Protein AF-A0A349Y794-F1 (afdb_monomer)

Solvent-accessible surface area (backbone atoms only — not comparable to full-atom values): 9344 Å² total; per-residue (Å²): 138,87,84,81,80,84,83,77,81,84,74,77,53,69,64,60,55,52,51,50,52,51,52,50,52,51,50,53,52,51,51,52,50,51,50,50,48,54,50,51,49,52,56,71,69,47,72,80,52,70,35,55,56,42,28,54,47,36,53,47,41,54,51,39,49,54,48,25,56,49,25,52,51,44,24,47,75,44,33,76,41,66,71,53,21,52,52,25,47,52,48,22,55,52,28,51,54,51,39,53,54,52,37,52,55,42,41,67,44,90,48,64,65,51,18,50,35,24,50,50,32,53,55,44,45,53,55,44,52,53,48,52,52,56,22,50,51,44,13,56,75,61,75,41,35,44,64,62,20,45,70,74,48,70,72,59,59,54,63,40,49,54,42,47,51,53,40,33,51,55,27,45,70,64,51,112

Secondary structure (DSSP, 8-state):
---PPPPPP-PPPHHHHHHHHHHHHHHHHHHHHHHHHHHHHHHHHS---HHHHHHHHHHHHHHHHHHHHHHHHHHHHHTTSHHHHHHHHHHHHHHHHHHHHHHHHHTT-SSHHHHHHHHHHHHHHHHHHHHHHHHHHHHHHTTS-HHHHHTTTTTTHHHHHHHHHHHHHHHHHTT-

Sequence (176 aa):
MTSSAPARPRALSLQFKLLGALSLGLVIIVLAALAGLGSAWRNLSAEVPVEVARKAQAELLQREFRLQVQEWKNVLIRGADDALRERHLAAFDAEGRRIEALAGTLATSRDEQTRTLANRFLAEHRALEARYRGALEAFAASGYDTQAGDALVRGADRAVGATLDALAARASERAE

Radius of gyration: 33.72 Å; Cα contacts (8 Å, |Δi|>4): 136; chains: 1; bounding box: 43×22×128 Å

pLDDT: mean 88.21, std 12.45, range [40.53, 98.25]

Mean predicted aligned error: 11.45 Å

Foldseek 3Di:
DDDDDDDDDDDDPPVVVVVVVVVVVVVVVVVVVVVVVVVVVVVVVPDDPVLNVQLVLLVVLLVLLVLLVVLLLQLLVVVLDPVSNVVSVVSNVVSLVVNLVSLVVQLPDPPPLSVVLSVVLNVLSVVLVVQSVVLVVQCVVVSSNSCSSCVSCPCSCVVSSVSSVVSSVVSVVSND

Structure (mmCIF, N/CA/C/O backbone):
data_AF-A0A349Y794-F1
#
_entry.id   AF-A0A349Y794-F1
#
loop_
_atom_site.group_PDB
_atom_site.id
_atom_site.type_symbol
_atom_site.label_atom_id
_atom_site.label_alt_id
_atom_site.label_comp_id
_atom_site.label_asym_id
_atom_site.label_entity_id
_atom_site.label_seq_id
_atom_site.pdbx_PDB_ins_code
_atom_site.Cartn_x
_atom_site.Cartn_y
_atom_site.Cartn_z
_atom_site.occupancy
_atom_site.B_iso_or_equiv
_atom_site.auth_seq_id
_atom_site.auth_comp_id
_atom_site.auth_asym_id
_atom_site.auth_atom_id
_atom_site.pdbx_PDB_model_num
ATOM 1 N N . MET A 1 1 ? 14.204 -13.407 -107.921 1.00 40.53 1 MET A N 1
ATOM 2 C CA . MET A 1 1 ? 14.913 -13.228 -106.635 1.00 40.53 1 MET A CA 1
ATOM 3 C C . MET A 1 1 ? 14.122 -12.235 -105.796 1.00 40.53 1 MET A C 1
ATOM 5 O O . MET A 1 1 ? 14.145 -11.049 -106.088 1.00 40.53 1 MET A O 1
ATOM 9 N N . THR A 1 2 ? 13.334 -12.714 -104.835 1.00 50.28 2 THR A N 1
ATOM 10 C CA . THR A 1 2 ? 12.533 -11.883 -103.922 1.00 50.28 2 THR A CA 1
ATOM 11 C C . THR A 1 2 ? 13.369 -11.558 -102.686 1.00 50.28 2 THR A C 1
ATOM 13 O O . THR A 1 2 ? 13.660 -12.457 -101.902 1.00 50.28 2 THR A O 1
ATOM 16 N N . SER A 1 3 ? 13.786 -10.301 -102.523 1.00 51.81 3 SER A N 1
ATOM 17 C CA . SER A 1 3 ? 14.506 -9.848 -101.326 1.00 51.81 3 SER A CA 1
ATOM 18 C C . SER A 1 3 ? 13.515 -9.264 -100.319 1.00 51.81 3 SER A C 1
ATOM 20 O O . SER A 1 3 ? 12.893 -8.232 -100.568 1.00 51.81 3 SER A O 1
ATOM 22 N N . SER A 1 4 ? 13.335 -9.962 -99.202 1.00 53.84 4 SER A N 1
ATOM 23 C CA . SER A 1 4 ? 12.560 -9.537 -98.036 1.00 53.84 4 SER A CA 1
ATOM 24 C C . SER A 1 4 ? 13.358 -8.534 -97.196 1.00 53.84 4 SER A C 1
ATOM 26 O O . SER A 1 4 ? 14.452 -8.853 -96.730 1.00 53.84 4 SER A O 1
ATOM 28 N N . ALA A 1 5 ? 12.810 -7.339 -96.966 1.00 61.19 5 ALA A N 1
ATOM 29 C CA . ALA A 1 5 ? 13.401 -6.344 -96.070 1.00 61.19 5 ALA A CA 1
ATOM 30 C C . ALA A 1 5 ? 13.247 -6.756 -94.585 1.00 61.19 5 ALA A C 1
ATOM 32 O O . ALA A 1 5 ? 12.185 -7.259 -94.210 1.00 61.19 5 ALA A O 1
ATOM 33 N N . PRO A 1 6 ? 14.253 -6.530 -93.715 1.00 57.09 6 PRO A N 1
ATOM 34 C CA . PRO A 1 6 ? 14.160 -6.889 -92.302 1.00 57.09 6 PRO A CA 1
ATOM 35 C C . PRO A 1 6 ? 13.299 -5.888 -91.512 1.00 57.09 6 PRO A C 1
ATOM 37 O O . PRO A 1 6 ? 13.388 -4.671 -91.695 1.00 57.09 6 PRO A O 1
ATOM 40 N N . ALA A 1 7 ? 12.477 -6.405 -90.596 1.00 61.62 7 ALA A N 1
ATOM 41 C CA . ALA A 1 7 ? 11.658 -5.606 -89.688 1.00 61.62 7 ALA A CA 1
ATOM 42 C C . ALA A 1 7 ? 12.536 -4.818 -88.695 1.00 61.62 7 ALA A C 1
ATOM 44 O O . ALA A 1 7 ? 13.385 -5.387 -88.009 1.00 61.62 7 ALA A O 1
ATOM 45 N N . ARG A 1 8 ? 12.323 -3.498 -88.600 1.00 59.50 8 ARG A N 1
ATOM 46 C CA . ARG A 1 8 ? 13.016 -2.632 -87.631 1.00 59.50 8 ARG A CA 1
ATOM 47 C C . ARG A 1 8 ? 12.539 -2.934 -86.199 1.00 59.50 8 ARG A C 1
ATOM 49 O O . ARG A 1 8 ? 11.328 -3.041 -85.990 1.00 59.50 8 ARG A O 1
ATOM 56 N N . PRO A 1 9 ? 13.438 -3.012 -85.201 1.00 60.22 9 PRO A N 1
ATOM 57 C CA . PRO A 1 9 ? 13.040 -3.227 -83.815 1.00 60.22 9 PRO A CA 1
ATOM 58 C C . PRO A 1 9 ? 12.238 -2.023 -83.302 1.00 60.22 9 PRO A C 1
ATOM 60 O O . PRO A 1 9 ? 12.658 -0.873 -83.438 1.00 60.22 9 PRO A O 1
ATOM 63 N N . ARG A 1 10 ? 11.066 -2.282 -82.709 1.00 63.09 10 ARG A N 1
ATOM 64 C CA . ARG A 1 10 ? 10.245 -1.251 -82.061 1.00 63.09 10 ARG A CA 1
ATOM 65 C C . ARG A 1 10 ? 10.989 -0.728 -80.832 1.00 63.09 10 ARG A C 1
ATOM 67 O O . ARG A 1 10 ? 11.056 -1.404 -79.810 1.00 63.09 10 ARG A O 1
ATOM 74 N N . ALA A 1 11 ? 11.547 0.476 -80.927 1.00 62.91 11 ALA A N 1
ATOM 75 C CA . ALA A 1 11 ? 12.082 1.175 -79.769 1.00 62.91 11 ALA A CA 1
ATOM 76 C C . ALA A 1 11 ? 10.926 1.506 -78.813 1.00 62.91 11 ALA A C 1
ATOM 78 O O . ALA A 1 11 ? 9.986 2.205 -79.188 1.00 62.91 11 ALA A O 1
ATOM 79 N N . LEU A 1 12 ? 10.984 0.984 -77.585 1.00 61.88 12 LEU A N 1
ATOM 80 C CA . LEU A 1 12 ? 10.056 1.362 -76.519 1.00 61.88 12 LEU A CA 1
ATOM 81 C C . LEU A 1 12 ? 10.073 2.889 -76.359 1.00 61.88 12 LEU A C 1
ATOM 83 O O . LEU A 1 12 ? 11.151 3.480 -76.234 1.00 61.88 12 LEU A O 1
ATOM 87 N N . SER A 1 13 ? 8.885 3.501 -76.384 1.00 74.12 13 SER A N 1
ATOM 88 C CA . SER A 1 13 ? 8.698 4.947 -76.225 1.00 74.12 13 SER A CA 1
ATOM 89 C C . SER A 1 13 ? 9.444 5.444 -74.979 1.00 74.12 13 SER A C 1
ATOM 91 O O . SER A 1 13 ? 9.445 4.784 -73.937 1.00 74.12 13 SER A O 1
ATOM 93 N N . LEU A 1 14 ? 10.092 6.609 -75.084 1.00 71.00 14 LEU A N 1
ATOM 94 C CA . LEU A 1 14 ? 10.851 7.225 -73.988 1.00 71.00 14 LEU A CA 1
ATOM 95 C C . LEU A 1 14 ? 9.986 7.390 -72.725 1.00 71.00 14 LEU A C 1
ATOM 97 O O . LEU A 1 14 ? 10.475 7.234 -71.610 1.00 71.00 14 LEU A O 1
ATOM 101 N N . GLN A 1 15 ? 8.683 7.614 -72.912 1.00 70.38 15 GLN A N 1
ATOM 102 C CA . GLN A 1 15 ? 7.698 7.699 -71.836 1.00 70.38 15 GLN A CA 1
ATOM 103 C C . GLN A 1 15 ? 7.552 6.362 -71.106 1.00 70.38 15 GLN A C 1
ATOM 105 O O . GLN A 1 15 ? 7.522 6.346 -69.885 1.00 70.38 15 GLN A O 1
ATOM 110 N N . PHE A 1 16 ? 7.551 5.232 -71.818 1.00 73.19 16 PHE A N 1
ATOM 111 C CA . PHE A 1 16 ? 7.472 3.901 -71.204 1.00 73.19 16 PHE A CA 1
ATOM 112 C C . PHE A 1 16 ? 8.714 3.575 -70.360 1.00 73.19 16 PHE A C 1
ATOM 114 O O . PHE A 1 16 ? 8.606 2.937 -69.316 1.00 73.19 16 PHE A O 1
ATOM 121 N N . LYS A 1 17 ? 9.894 4.056 -70.777 1.00 74.81 17 LYS A N 1
ATOM 122 C CA . LYS A 1 17 ? 11.146 3.915 -70.013 1.00 74.81 17 LYS A CA 1
ATOM 123 C C . LYS A 1 17 ? 11.150 4.790 -68.758 1.00 74.81 17 LYS A C 1
ATOM 125 O O . LYS A 1 17 ? 11.554 4.323 -67.698 1.00 74.81 17 LYS A O 1
ATOM 130 N N . LEU A 1 18 ? 10.672 6.032 -68.875 1.00 80.25 18 LEU A N 1
ATOM 131 C CA . LEU A 1 18 ? 10.551 6.960 -67.749 1.00 80.25 18 LEU A CA 1
ATOM 132 C C . LEU A 1 18 ? 9.505 6.483 -66.738 1.00 80.25 18 LEU A C 1
ATOM 134 O O . LEU A 1 18 ? 9.817 6.420 -65.553 1.00 80.25 18 LEU A O 1
ATOM 138 N N . LEU A 1 19 ? 8.314 6.075 -67.194 1.00 83.44 19 LEU A N 1
ATOM 139 C CA . LEU A 1 19 ? 7.288 5.487 -66.331 1.00 83.44 19 LEU A CA 1
ATOM 140 C C . LEU A 1 19 ? 7.797 4.211 -65.654 1.00 83.44 19 LEU A C 1
ATOM 142 O O . LEU A 1 19 ? 7.632 4.076 -64.449 1.00 83.44 19 LEU A O 1
ATOM 146 N N . GLY A 1 20 ? 8.475 3.318 -66.384 1.00 82.38 20 GLY A N 1
ATOM 147 C CA . GLY A 1 20 ? 9.048 2.100 -65.805 1.00 82.38 20 GLY A CA 1
ATOM 148 C C . GLY A 1 20 ? 10.082 2.377 -64.707 1.00 82.38 20 GLY A C 1
ATOM 149 O O . GLY A 1 20 ? 10.038 1.746 -63.653 1.00 82.38 20 GLY A O 1
ATOM 150 N N . ALA A 1 21 ? 10.972 3.353 -64.912 1.00 83.31 21 ALA A N 1
ATOM 151 C CA . ALA A 1 21 ? 11.958 3.754 -63.908 1.00 83.31 21 ALA A CA 1
ATOM 152 C C . ALA A 1 21 ? 11.304 4.385 -62.664 1.00 83.31 21 ALA A C 1
ATOM 154 O O . ALA A 1 21 ? 11.698 4.083 -61.538 1.00 83.31 21 ALA A O 1
ATOM 155 N N . LEU A 1 22 ? 10.272 5.211 -62.860 1.00 85.62 22 LEU A N 1
ATOM 156 C CA . LEU A 1 22 ? 9.501 5.829 -61.777 1.00 85.62 22 LEU A CA 1
ATOM 157 C C . LEU A 1 22 ? 8.738 4.784 -60.956 1.00 85.62 22 LEU A C 1
ATOM 159 O O . LEU A 1 22 ? 8.786 4.807 -59.728 1.00 85.62 22 LEU A O 1
ATOM 163 N N . SER A 1 23 ? 8.081 3.835 -61.626 1.00 86.00 23 SER A N 1
ATOM 164 C CA . SER A 1 23 ? 7.383 2.726 -60.973 1.00 86.00 23 SER A CA 1
ATOM 165 C C . SER A 1 23 ? 8.345 1.844 -60.182 1.00 86.00 23 SER A C 1
ATOM 167 O O . SER A 1 23 ? 8.038 1.478 -59.051 1.00 86.00 23 SER A O 1
ATOM 169 N N . LEU A 1 24 ? 9.526 1.544 -60.731 1.00 89.62 24 LEU A N 1
ATOM 170 C CA . LEU A 1 24 ? 10.543 0.762 -60.031 1.00 89.62 24 LEU A CA 1
ATOM 171 C C . LEU A 1 24 ? 11.051 1.485 -58.777 1.00 89.62 24 LEU A C 1
ATOM 173 O O . LEU A 1 24 ? 11.143 0.873 -57.714 1.00 89.62 24 LEU A O 1
ATOM 177 N N . GLY A 1 25 ? 11.319 2.790 -58.877 1.00 88.00 25 GLY A N 1
ATOM 178 C CA . GLY A 1 25 ? 11.703 3.610 -57.728 1.00 88.00 25 GLY A CA 1
ATOM 179 C C . GLY A 1 25 ? 10.632 3.614 -56.635 1.00 88.00 25 GLY A C 1
ATOM 180 O O . GLY A 1 25 ? 10.945 3.401 -55.465 1.00 88.00 25 GLY A O 1
ATOM 181 N N . LEU A 1 26 ? 9.360 3.767 -57.016 1.00 91.00 26 LEU A N 1
ATOM 182 C CA . LEU A 1 26 ? 8.240 3.727 -56.076 1.00 91.00 26 LEU A CA 1
ATOM 183 C C . LEU A 1 26 ? 8.123 2.364 -55.380 1.00 91.00 26 LEU A C 1
ATOM 185 O O . LEU A 1 26 ? 7.938 2.315 -54.167 1.00 91.00 26 LEU A O 1
ATOM 189 N N . VAL A 1 27 ? 8.284 1.262 -56.117 1.00 91.38 27 VAL A N 1
ATOM 190 C CA . VAL A 1 27 ? 8.257 -0.095 -55.548 1.00 91.38 27 VAL A CA 1
ATOM 191 C C . VAL A 1 27 ? 9.377 -0.287 -54.527 1.00 91.38 27 VAL A C 1
ATOM 193 O O . VAL A 1 27 ? 9.124 -0.814 -53.447 1.00 91.38 27 VAL A O 1
ATOM 196 N N . ILE A 1 28 ? 10.592 0.182 -54.816 1.00 92.75 28 ILE A N 1
ATOM 197 C CA . ILE A 1 28 ? 11.724 0.089 -53.880 1.00 92.75 28 ILE A CA 1
ATOM 198 C C . ILE A 1 28 ? 11.438 0.883 -52.599 1.00 92.75 28 ILE A C 1
ATOM 200 O O . ILE A 1 28 ? 11.664 0.372 -51.503 1.00 92.75 28 ILE A O 1
ATOM 204 N N . ILE A 1 29 ? 10.896 2.098 -52.722 1.00 91.94 29 ILE A N 1
ATOM 205 C CA . ILE A 1 29 ? 10.525 2.933 -51.569 1.00 91.94 29 ILE A CA 1
ATOM 206 C C . ILE A 1 29 ? 9.454 2.240 -50.720 1.00 91.94 29 IL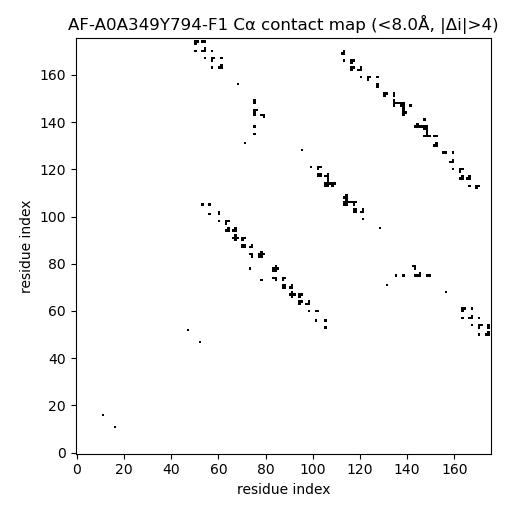E A C 1
ATOM 208 O O . ILE A 1 29 ? 9.587 2.174 -49.500 1.00 91.94 29 ILE A O 1
ATOM 212 N N . VAL A 1 30 ? 8.416 1.683 -51.350 1.00 93.81 30 VAL A N 1
ATOM 213 C CA . VAL A 1 30 ? 7.343 0.966 -50.644 1.00 93.81 30 VAL A CA 1
ATOM 214 C C . VAL A 1 30 ? 7.887 -0.274 -49.934 1.00 93.81 30 VAL A C 1
ATOM 216 O O . VAL A 1 30 ? 7.563 -0.496 -48.771 1.00 93.81 30 VAL A O 1
ATOM 219 N N . LEU A 1 31 ? 8.755 -1.056 -50.579 1.00 92.62 31 LEU A N 1
ATOM 220 C CA . LEU A 1 31 ? 9.383 -2.224 -49.955 1.00 92.62 31 LEU A CA 1
ATOM 221 C C . LEU A 1 31 ? 10.266 -1.834 -48.765 1.00 92.62 31 LEU A C 1
ATOM 223 O O . LEU A 1 31 ? 10.203 -2.489 -47.726 1.00 92.62 31 LEU A O 1
ATOM 227 N N . ALA A 1 32 ? 11.041 -0.753 -48.878 1.00 91.19 32 ALA A N 1
ATOM 228 C CA . ALA A 1 32 ? 11.842 -0.233 -47.772 1.00 91.19 32 ALA A CA 1
ATOM 229 C C . ALA A 1 32 ? 10.961 0.252 -46.607 1.00 91.19 32 ALA A C 1
ATOM 231 O O . ALA A 1 32 ? 11.252 -0.052 -45.450 1.00 91.19 32 ALA A O 1
ATOM 232 N N . ALA A 1 33 ? 9.851 0.937 -46.901 1.00 89.06 33 ALA A N 1
ATOM 233 C CA . ALA A 1 33 ? 8.889 1.383 -45.897 1.00 89.06 33 ALA A CA 1
ATOM 234 C C . ALA A 1 33 ? 8.204 0.202 -45.190 1.00 89.06 33 ALA A C 1
ATOM 236 O O . ALA A 1 33 ? 8.105 0.196 -43.965 1.00 89.06 33 ALA A O 1
ATOM 237 N N . LEU A 1 34 ? 7.789 -0.828 -45.934 1.00 91.81 34 LEU A N 1
ATOM 238 C CA . LEU A 1 34 ? 7.187 -2.043 -45.375 1.00 91.81 34 LEU A CA 1
ATOM 239 C C . LEU A 1 34 ? 8.188 -2.853 -44.545 1.00 91.81 34 LEU A C 1
ATOM 241 O O . LEU A 1 34 ? 7.834 -3.346 -43.476 1.00 91.81 34 LEU A O 1
ATOM 245 N N . ALA A 1 35 ? 9.441 -2.960 -44.990 1.00 89.25 35 ALA A N 1
ATOM 246 C CA . ALA A 1 35 ? 10.505 -3.598 -44.219 1.00 89.25 35 ALA A CA 1
ATOM 247 C C . ALA A 1 35 ? 10.804 -2.824 -42.925 1.00 89.25 35 ALA A C 1
ATOM 249 O O . ALA A 1 35 ? 10.944 -3.433 -41.862 1.00 89.25 35 ALA A O 1
ATOM 250 N N . GLY A 1 36 ? 10.839 -1.489 -42.995 1.00 87.62 36 GLY A N 1
ATOM 251 C CA . GLY A 1 36 ? 10.965 -0.615 -41.829 1.00 87.62 36 GLY A CA 1
ATOM 252 C C . GLY A 1 36 ? 9.805 -0.794 -40.851 1.00 87.62 36 GLY A C 1
ATOM 253 O O . GLY A 1 36 ? 10.032 -0.990 -39.659 1.00 87.62 36 GLY A O 1
ATOM 254 N N . LEU A 1 37 ? 8.571 -0.832 -41.359 1.00 86.69 37 LEU A N 1
ATOM 255 C CA . LEU A 1 37 ? 7.370 -1.043 -40.554 1.00 86.69 37 LEU A CA 1
ATOM 256 C C . LEU A 1 37 ? 7.348 -2.436 -39.912 1.00 86.69 37 LEU A C 1
ATOM 258 O O . LEU A 1 37 ? 7.053 -2.555 -38.729 1.00 86.69 37 LEU A O 1
ATOM 262 N N . GLY A 1 38 ? 7.720 -3.486 -40.646 1.00 85.38 38 GLY A N 1
ATOM 263 C CA . GLY A 1 38 ? 7.830 -4.845 -40.109 1.00 85.38 38 GLY A CA 1
ATOM 264 C C . GLY A 1 38 ? 8.964 -5.001 -39.089 1.00 85.38 38 GLY A C 1
ATOM 265 O O . GLY A 1 38 ? 8.857 -5.786 -38.148 1.00 85.38 38 GLY A O 1
ATOM 266 N N . SER A 1 39 ? 10.055 -4.246 -39.237 1.00 81.69 39 SER A N 1
ATOM 267 C CA . SER A 1 39 ? 11.117 -4.160 -38.230 1.00 81.69 39 SER A CA 1
ATOM 268 C C . SER A 1 39 ? 10.621 -3.470 -36.956 1.00 81.69 39 SER A C 1
ATOM 270 O O . SER A 1 39 ? 10.755 -4.025 -35.867 1.00 81.69 39 SER A O 1
ATOM 272 N N . ALA A 1 40 ? 9.961 -2.316 -37.095 1.00 78.12 40 ALA A N 1
ATOM 273 C CA . ALA A 1 40 ? 9.378 -1.575 -35.980 1.00 78.12 40 ALA A CA 1
ATOM 274 C C . ALA A 1 40 ? 8.295 -2.387 -35.254 1.00 78.12 40 ALA A C 1
ATOM 276 O O . ALA A 1 40 ? 8.295 -2.448 -34.029 1.00 78.12 40 ALA A O 1
ATOM 277 N N . TRP A 1 41 ? 7.426 -3.076 -35.999 1.00 78.12 41 TRP A N 1
ATOM 278 C CA . TRP A 1 41 ? 6.394 -3.948 -35.442 1.00 78.12 41 TRP A CA 1
ATOM 279 C C . TRP A 1 41 ? 6.996 -5.090 -34.626 1.00 78.12 41 TRP A C 1
ATOM 281 O O . TRP A 1 41 ? 6.554 -5.338 -33.510 1.00 78.12 41 TRP A O 1
ATOM 291 N N . ARG A 1 42 ? 8.040 -5.758 -35.135 1.00 72.00 42 ARG A N 1
ATOM 292 C CA . ARG A 1 42 ? 8.748 -6.807 -34.384 1.00 72.00 42 ARG A CA 1
ATOM 293 C C . ARG A 1 42 ? 9.442 -6.267 -33.134 1.00 72.00 42 ARG A C 1
ATOM 295 O O . ARG A 1 42 ? 9.457 -6.972 -32.137 1.00 72.00 42 ARG A O 1
ATOM 302 N N . ASN A 1 43 ? 9.958 -5.038 -33.172 1.00 68.19 43 ASN A N 1
ATOM 303 C CA . ASN A 1 43 ? 10.590 -4.397 -32.017 1.00 68.19 43 ASN A CA 1
ATOM 304 C C . ASN A 1 43 ? 9.571 -3.976 -30.943 1.00 68.19 43 ASN A C 1
ATOM 306 O O . ASN A 1 43 ? 9.829 -4.159 -29.765 1.00 68.19 43 ASN A O 1
ATOM 310 N N . LEU A 1 44 ? 8.392 -3.472 -31.331 1.00 64.44 44 LEU A N 1
ATOM 311 C CA . LEU A 1 44 ? 7.300 -3.188 -30.385 1.00 64.44 44 LEU A CA 1
ATOM 312 C C . LEU A 1 44 ? 6.626 -4.460 -29.852 1.00 64.44 44 LEU A C 1
ATOM 314 O O . LEU A 1 44 ? 6.094 -4.459 -28.747 1.00 64.44 44 LEU A O 1
ATOM 318 N N . SER A 1 45 ? 6.609 -5.530 -30.651 1.00 60.69 45 SER A N 1
ATOM 319 C CA . SER A 1 45 ? 6.058 -6.832 -30.252 1.00 60.69 45 SER A CA 1
ATOM 320 C C . SER A 1 45 ? 7.038 -7.648 -29.402 1.00 60.69 45 SER A C 1
ATOM 322 O O . SER A 1 45 ? 6.640 -8.655 -28.819 1.00 60.69 45 SER A O 1
ATOM 324 N N . ALA A 1 46 ? 8.311 -7.248 -29.348 1.00 55.84 46 ALA A N 1
ATOM 325 C CA . ALA A 1 46 ? 9.302 -7.819 -28.454 1.00 55.84 46 ALA A CA 1
ATOM 326 C C . ALA A 1 46 ? 9.160 -7.142 -27.085 1.00 55.84 46 ALA A C 1
ATOM 328 O O . ALA A 1 46 ? 9.381 -5.945 -26.974 1.00 55.84 46 ALA A O 1
ATOM 329 N N . GLU A 1 47 ? 8.714 -7.923 -26.097 1.00 57.72 47 GLU A N 1
ATOM 330 C CA . GLU A 1 47 ? 8.773 -7.703 -24.643 1.00 57.72 47 GLU A CA 1
ATOM 331 C C . GLU A 1 47 ? 8.818 -6.239 -24.167 1.00 57.72 47 GLU A C 1
ATOM 333 O O . GLU A 1 47 ? 9.840 -5.563 -24.271 1.00 57.72 47 GLU A O 1
ATOM 338 N N . VAL A 1 48 ? 7.730 -5.774 -23.530 1.00 62.75 48 VAL A N 1
ATOM 339 C CA . VAL A 1 48 ? 7.775 -4.568 -22.684 1.00 62.75 48 VAL A CA 1
ATOM 340 C C . VAL A 1 48 ? 9.025 -4.672 -21.804 1.00 62.75 48 VAL A C 1
ATOM 342 O O . VAL A 1 48 ? 9.130 -5.666 -21.076 1.00 62.75 48 VAL A O 1
ATOM 345 N N . PRO A 1 49 ? 9.962 -3.701 -21.863 1.00 71.94 49 PRO A N 1
ATOM 346 C CA . PRO A 1 49 ? 11.181 -3.769 -21.076 1.00 71.94 49 PRO A CA 1
ATOM 347 C C . PRO A 1 49 ? 10.820 -4.048 -19.621 1.00 71.94 49 PRO A C 1
ATOM 349 O O . PRO A 1 49 ? 9.896 -3.435 -19.072 1.00 71.94 49 PRO A O 1
ATOM 352 N N . VAL A 1 50 ? 11.506 -5.007 -19.004 1.00 72.12 50 VAL A N 1
ATOM 353 C CA . VAL A 1 50 ? 11.220 -5.464 -17.635 1.00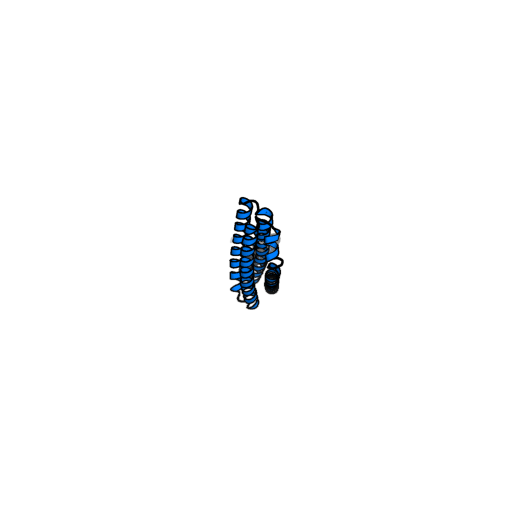 72.12 50 VAL A CA 1
ATOM 354 C C . VAL A 1 50 ? 11.200 -4.280 -16.658 1.00 72.12 50 VAL A C 1
ATOM 356 O O . VAL A 1 50 ? 10.475 -4.278 -15.666 1.00 72.12 50 VAL A O 1
ATOM 359 N N . GLU A 1 51 ? 11.962 -3.244 -16.965 1.00 74.06 51 GLU A N 1
ATOM 360 C CA . GLU A 1 51 ? 12.075 -1.980 -16.261 1.00 74.06 51 GLU A CA 1
ATOM 361 C C . GLU A 1 51 ? 10.781 -1.146 -16.335 1.00 74.06 51 GLU A C 1
ATOM 363 O O . GLU A 1 51 ? 10.297 -0.676 -15.304 1.00 74.06 51 GLU A O 1
ATOM 368 N N . VAL A 1 52 ? 10.150 -1.046 -17.511 1.00 75.38 52 VAL A N 1
ATOM 369 C CA . VAL A 1 52 ? 8.851 -0.368 -17.694 1.00 75.38 52 VAL A CA 1
ATOM 370 C C . VAL A 1 52 ? 7.747 -1.114 -16.942 1.00 75.38 52 VAL A C 1
ATOM 372 O O . VAL A 1 52 ? 6.924 -0.494 -16.265 1.00 75.38 52 VAL A O 1
ATOM 375 N N . ALA A 1 53 ? 7.760 -2.449 -16.992 1.00 79.62 53 ALA A N 1
ATOM 376 C CA . ALA A 1 53 ? 6.822 -3.272 -16.231 1.00 79.62 53 ALA A CA 1
ATOM 377 C C . ALA A 1 53 ? 6.986 -3.078 -14.710 1.00 79.62 53 ALA A C 1
ATOM 379 O O . ALA A 1 53 ? 5.991 -2.968 -13.992 1.00 79.62 53 ALA A O 1
ATOM 380 N N . ARG A 1 54 ? 8.225 -2.968 -14.210 1.00 78.94 54 ARG A N 1
ATOM 381 C CA . ARG A 1 54 ? 8.507 -2.698 -12.788 1.00 78.94 54 ARG A CA 1
ATOM 382 C C . ARG A 1 54 ? 8.030 -1.321 -12.343 1.00 78.94 54 ARG A C 1
ATOM 384 O O . ARG A 1 54 ? 7.462 -1.214 -11.258 1.00 78.94 54 ARG A O 1
ATOM 391 N N . LYS A 1 55 ? 8.229 -0.283 -13.161 1.00 85.19 55 LYS A N 1
ATOM 392 C CA . LYS A 1 55 ? 7.711 1.063 -12.870 1.00 85.19 55 LYS A CA 1
ATOM 393 C C . LYS A 1 55 ? 6.191 1.042 -12.724 1.00 85.19 55 LYS A C 1
ATOM 395 O O . LYS A 1 55 ? 5.674 1.474 -11.697 1.00 85.19 55 LYS A O 1
ATOM 400 N N . ALA A 1 56 ? 5.493 0.437 -13.686 1.00 85.75 56 ALA A N 1
ATOM 401 C CA . ALA A 1 56 ? 4.041 0.286 -13.627 1.00 85.75 56 ALA A CA 1
ATOM 402 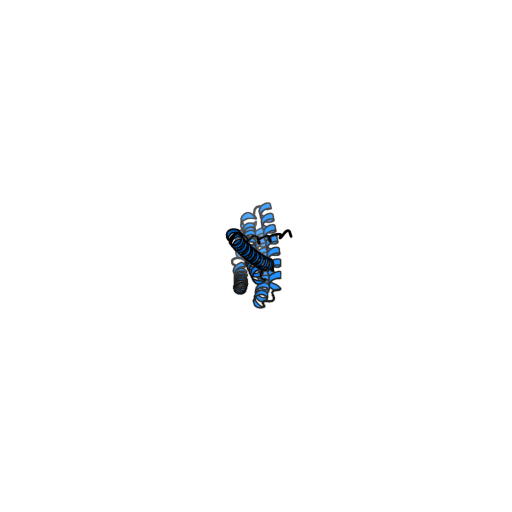C C . ALA A 1 56 ? 3.584 -0.500 -12.383 1.00 85.75 56 ALA A C 1
ATOM 404 O O . ALA A 1 56 ? 2.592 -0.142 -11.753 1.00 85.75 56 ALA A O 1
ATOM 405 N N . GLN A 1 57 ? 4.321 -1.543 -11.984 1.00 88.50 57 GLN A N 1
ATOM 406 C CA . GLN A 1 57 ? 4.036 -2.298 -10.758 1.00 88.50 57 GLN A CA 1
ATOM 407 C C . GLN A 1 57 ? 4.221 -1.465 -9.484 1.00 88.50 57 GLN A C 1
ATOM 409 O O . GLN A 1 57 ? 3.400 -1.574 -8.576 1.00 88.50 57 GLN A O 1
ATOM 414 N N . ALA A 1 58 ? 5.265 -0.638 -9.401 1.00 89.69 58 ALA A N 1
ATOM 415 C CA . ALA A 1 58 ? 5.500 0.217 -8.238 1.00 89.69 58 ALA A CA 1
ATOM 416 C C . ALA A 1 58 ? 4.449 1.337 -8.121 1.00 89.69 58 ALA A C 1
ATOM 418 O O . ALA A 1 58 ? 3.942 1.597 -7.029 1.00 89.69 58 ALA A O 1
ATOM 419 N N . GLU A 1 59 ? 4.056 1.948 -9.241 1.00 91.31 59 GLU A N 1
ATOM 420 C CA . GLU A 1 59 ? 2.968 2.936 -9.288 1.00 91.31 59 GLU A CA 1
ATOM 421 C C . GLU A 1 59 ? 1.617 2.313 -8.911 1.00 91.31 59 GLU A C 1
ATOM 423 O O . GLU A 1 59 ? 0.845 2.894 -8.138 1.00 91.31 59 GLU A O 1
ATOM 428 N N . LEU A 1 60 ? 1.341 1.103 -9.410 1.00 93.38 60 LEU A N 1
ATOM 429 C CA . LEU A 1 60 ? 0.153 0.344 -9.035 1.00 93.38 60 LEU A CA 1
ATOM 430 C C . LEU A 1 60 ? 0.159 0.032 -7.534 1.00 93.38 60 LEU A C 1
ATOM 432 O O . LEU A 1 60 ? -0.839 0.271 -6.863 1.00 93.38 60 LEU A O 1
ATOM 436 N N . LEU A 1 61 ? 1.293 -0.405 -6.983 1.00 95.62 61 LEU A N 1
ATOM 437 C CA . LEU A 1 61 ? 1.442 -0.661 -5.550 1.00 95.62 61 LEU A CA 1
ATOM 438 C C . LEU A 1 61 ? 1.158 0.595 -4.703 1.00 95.62 61 LEU A C 1
ATOM 440 O O . LEU A 1 61 ? 0.421 0.513 -3.722 1.00 95.62 61 LEU A O 1
ATOM 444 N N . GLN A 1 62 ? 1.661 1.768 -5.108 1.00 94.62 62 GLN A N 1
ATOM 445 C CA . GLN A 1 62 ? 1.324 3.057 -4.479 1.00 94.62 62 GLN A CA 1
ATOM 446 C C . GLN A 1 62 ? -0.169 3.375 -4.529 1.00 94.62 62 GLN A C 1
ATOM 448 O O . GLN A 1 62 ? -0.733 3.881 -3.553 1.00 94.62 62 GLN A O 1
ATOM 453 N N . ARG A 1 63 ? -0.817 3.121 -5.667 1.00 96.12 63 ARG A N 1
ATOM 454 C CA . ARG A 1 63 ? -2.256 3.335 -5.825 1.00 96.12 63 ARG A CA 1
ATOM 455 C C . ARG A 1 63 ? -3.052 2.427 -4.890 1.00 96.12 63 ARG A C 1
ATOM 457 O O . ARG A 1 63 ? -3.883 2.950 -4.150 1.00 96.12 63 ARG A O 1
ATOM 464 N N . GLU A 1 64 ? -2.784 1.123 -4.895 1.00 96.88 64 GLU A N 1
ATOM 465 C CA . GLU A 1 64 ? -3.515 0.163 -4.059 1.00 96.88 64 GLU A CA 1
ATOM 466 C C . GLU A 1 64 ? -3.303 0.444 -2.564 1.00 96.88 64 GLU A C 1
ATOM 468 O O . GLU A 1 64 ? -4.263 0.419 -1.800 1.00 96.88 64 GLU A O 1
ATOM 473 N N . PHE A 1 65 ? -2.092 0.835 -2.143 1.00 97.56 65 PHE A N 1
ATOM 474 C CA . PHE A 1 65 ? -1.837 1.247 -0.757 1.00 97.56 65 PHE A CA 1
ATOM 475 C C . PHE A 1 65 ? -2.694 2.448 -0.334 1.00 97.56 65 PHE A C 1
ATOM 477 O O . PHE A 1 65 ? -3.335 2.427 0.718 1.00 97.56 65 PHE A O 1
ATOM 484 N N . ARG A 1 66 ? -2.778 3.491 -1.172 1.00 96.81 66 ARG A N 1
ATOM 485 C CA . ARG A 1 66 ? -3.646 4.648 -0.892 1.00 96.81 66 ARG A CA 1
ATOM 486 C C . ARG A 1 66 ? -5.122 4.258 -0.819 1.00 96.81 66 ARG A C 1
ATOM 488 O O . ARG A 1 66 ? -5.837 4.788 0.031 1.00 96.81 66 ARG A O 1
ATOM 495 N N . LEU A 1 67 ? -5.569 3.344 -1.681 1.00 97.81 67 LEU A N 1
ATOM 496 C CA . LEU A 1 67 ? -6.935 2.820 -1.644 1.00 97.81 67 LEU A CA 1
ATOM 497 C C . LEU A 1 67 ? -7.196 2.042 -0.354 1.00 97.81 67 LEU A C 1
ATOM 499 O O . LEU A 1 67 ? -8.186 2.318 0.311 1.00 97.81 67 LEU A O 1
ATOM 503 N N . GLN A 1 68 ? -6.287 1.164 0.066 1.00 98.12 68 GLN A N 1
ATOM 504 C CA . GLN A 1 68 ? -6.405 0.435 1.329 1.00 98.12 68 GLN A CA 1
ATOM 505 C C . GLN A 1 68 ? -6.543 1.390 2.525 1.00 98.12 68 GLN A C 1
ATOM 507 O O . GLN A 1 68 ? -7.465 1.247 3.328 1.00 98.12 68 GLN A O 1
ATOM 512 N N . VAL A 1 69 ? -5.678 2.406 2.626 1.00 96.94 69 VAL A N 1
ATOM 513 C CA . VAL A 1 69 ? -5.752 3.423 3.693 1.00 96.94 69 VAL A CA 1
ATOM 514 C C . VAL A 1 69 ? -7.086 4.175 3.645 1.00 96.94 69 VAL A C 1
ATOM 516 O O . VAL A 1 69 ? -7.668 4.483 4.689 1.00 96.94 69 VAL A O 1
ATOM 519 N N . GLN A 1 70 ? -7.594 4.469 2.446 1.00 96.94 70 GLN A N 1
ATOM 520 C CA . GLN A 1 70 ? -8.888 5.121 2.274 1.00 96.94 70 GLN A CA 1
ATOM 521 C C . GLN A 1 70 ? -10.048 4.224 2.722 1.00 96.94 70 GLN A C 1
ATOM 523 O O . GLN A 1 70 ? -10.939 4.702 3.422 1.00 96.94 70 GLN A O 1
ATOM 528 N N . GLU A 1 71 ? -10.036 2.943 2.360 1.00 98.00 71 GLU A N 1
ATOM 529 C CA . GLU A 1 71 ? -11.058 1.982 2.775 1.00 98.00 71 GLU A CA 1
ATOM 530 C C . GLU A 1 71 ? -11.047 1.780 4.288 1.00 98.00 71 GLU A C 1
ATOM 532 O O . GLU A 1 71 ? -12.103 1.829 4.914 1.00 98.00 71 GLU A O 1
ATOM 537 N N . TRP A 1 72 ? -9.869 1.701 4.907 1.00 97.19 72 TRP A N 1
ATOM 538 C CA . TRP A 1 72 ? -9.756 1.662 6.363 1.00 97.19 72 TRP A CA 1
ATOM 539 C C . TRP A 1 72 ? -10.376 2.905 7.031 1.00 97.19 72 TRP A C 1
ATOM 541 O O . TRP A 1 72 ? -11.169 2.785 7.966 1.00 97.19 72 TRP A O 1
ATOM 551 N N . LYS A 1 73 ? -10.113 4.111 6.507 1.00 95.56 73 LYS A N 1
ATOM 552 C CA . LYS A 1 73 ? -10.772 5.342 6.990 1.00 95.56 73 LYS A CA 1
ATOM 553 C C . LYS A 1 73 ? -12.282 5.310 6.756 1.00 95.56 73 LYS A C 1
ATOM 555 O O . LYS A 1 73 ? -13.043 5.784 7.597 1.00 95.56 73 LYS A O 1
ATOM 560 N N . ASN A 1 74 ? -12.732 4.751 5.633 1.00 97.25 74 ASN A N 1
ATOM 561 C CA . ASN A 1 74 ? -14.155 4.602 5.347 1.00 97.25 74 ASN A CA 1
ATOM 562 C C . ASN A 1 74 ? -14.834 3.674 6.363 1.00 97.25 74 ASN A C 1
ATOM 564 O O . ASN A 1 74 ? -15.952 3.991 6.769 1.00 97.25 74 ASN A O 1
ATOM 568 N N . VAL A 1 75 ? -14.160 2.610 6.820 1.00 96.94 75 VAL A N 1
ATOM 569 C CA . VAL A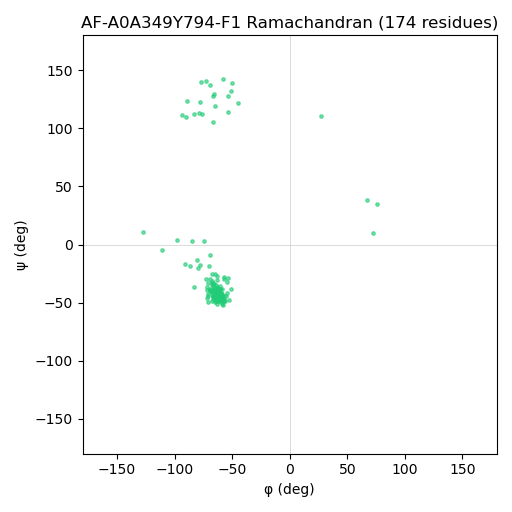 1 75 ? -14.635 1.769 7.931 1.00 96.94 75 VAL A CA 1
ATOM 570 C C . VAL A 1 75 ? -14.822 2.610 9.195 1.00 96.94 75 VAL A C 1
ATOM 572 O O . VAL A 1 75 ? -15.887 2.548 9.792 1.00 96.94 75 VAL A O 1
ATOM 575 N N . LEU A 1 76 ? -13.859 3.451 9.583 1.00 95.94 76 LEU A N 1
ATOM 576 C CA . LEU A 1 76 ? -14.007 4.270 10.796 1.00 95.94 76 LEU A CA 1
ATOM 577 C C . LEU A 1 76 ? -15.092 5.353 10.704 1.00 95.94 76 LEU A C 1
ATOM 579 O O . LEU A 1 76 ? -15.720 5.678 11.708 1.00 95.94 76 LEU A O 1
ATOM 583 N N . ILE A 1 77 ? -15.290 5.947 9.525 1.00 96.19 77 ILE A N 1
ATOM 584 C CA . ILE A 1 77 ? -16.234 7.062 9.330 1.00 96.19 77 ILE A CA 1
ATOM 585 C C . ILE A 1 77 ? -17.668 6.557 9.136 1.00 96.19 77 ILE A C 1
ATOM 587 O O . ILE A 1 77 ? -18.617 7.206 9.563 1.00 96.19 77 ILE A O 1
ATOM 591 N N . ARG A 1 78 ? -17.840 5.426 8.443 1.00 95.25 78 ARG A N 1
ATOM 592 C CA . ARG A 1 78 ? -19.159 4.894 8.051 1.00 95.25 78 ARG A CA 1
ATOM 593 C C . ARG A 1 78 ? -19.533 3.618 8.788 1.00 95.25 78 ARG A C 1
ATOM 595 O O . ARG A 1 78 ? -20.643 3.132 8.619 1.00 95.25 78 ARG A O 1
ATOM 602 N N . GLY A 1 79 ? -18.630 3.080 9.601 1.00 94.38 79 GLY A N 1
ATOM 603 C CA . GLY A 1 79 ? -18.790 1.774 10.221 1.00 94.38 79 GLY A CA 1
ATOM 604 C C . GLY A 1 79 ? -19.778 1.718 11.376 1.00 94.38 79 GLY A C 1
ATOM 605 O O . GLY A 1 79 ? -19.908 0.652 11.955 1.00 94.38 79 GLY A O 1
ATOM 606 N N . ALA A 1 80 ? -20.469 2.808 11.716 1.00 93.06 80 ALA A N 1
ATOM 607 C CA . ALA A 1 80 ? -21.661 2.727 12.562 1.00 93.06 80 ALA A CA 1
ATOM 608 C C . ALA A 1 80 ? -22.823 2.014 11.840 1.00 93.06 80 ALA A C 1
ATOM 610 O O . ALA A 1 80 ? -23.681 1.426 12.488 1.00 93.06 80 ALA A O 1
ATOM 611 N N . ASP A 1 81 ? -22.833 2.042 10.502 1.00 96.75 81 ASP A N 1
ATOM 612 C CA . ASP A 1 81 ? -23.708 1.221 9.667 1.00 96.75 81 ASP A CA 1
ATOM 613 C C . ASP A 1 81 ? -23.017 -0.117 9.362 1.00 96.75 81 ASP A C 1
ATOM 615 O O . ASP A 1 81 ? -21.909 -0.149 8.817 1.00 96.75 81 ASP A O 1
ATOM 619 N N . ASP A 1 82 ? -23.675 -1.222 9.711 1.00 96.44 82 ASP A N 1
ATOM 620 C CA . ASP A 1 82 ? -23.129 -2.574 9.573 1.00 96.44 82 ASP A CA 1
ATOM 621 C C . ASP A 1 82 ? -22.811 -2.946 8.119 1.00 96.44 82 ASP A C 1
ATOM 623 O O . ASP A 1 82 ? -21.731 -3.470 7.837 1.00 96.44 82 ASP A O 1
ATOM 627 N N . ALA A 1 83 ? -23.700 -2.618 7.178 1.00 96.62 83 ALA A N 1
ATOM 628 C CA . ALA A 1 83 ? -23.526 -2.965 5.771 1.00 96.62 83 ALA A CA 1
ATOM 629 C C . ALA A 1 83 ? -22.377 -2.167 5.136 1.00 96.62 83 ALA A C 1
ATOM 631 O O . ALA A 1 83 ? -21.585 -2.705 4.353 1.00 96.62 83 ALA A O 1
ATOM 632 N N . LEU A 1 84 ? -22.248 -0.883 5.485 1.00 95.62 84 LEU A N 1
ATOM 633 C CA . LEU A 1 84 ? -21.117 -0.064 5.044 1.00 95.62 84 LEU A CA 1
ATOM 634 C C . LEU A 1 84 ? -19.806 -0.533 5.678 1.00 95.62 84 LEU A C 1
ATOM 636 O O . LEU A 1 84 ? -18.788 -0.590 4.982 1.00 95.62 84 LEU A O 1
ATOM 640 N N . ARG A 1 85 ? -19.822 -0.907 6.963 1.00 96.88 85 ARG A N 1
ATOM 641 C CA . ARG A 1 85 ? -18.650 -1.447 7.663 1.00 96.88 85 ARG A CA 1
ATOM 642 C C . ARG A 1 85 ? -18.124 -2.697 6.971 1.00 96.88 85 ARG A C 1
ATOM 644 O O . ARG A 1 85 ? -16.942 -2.749 6.639 1.00 96.88 85 ARG A O 1
ATOM 651 N N . GLU A 1 86 ? -18.993 -3.671 6.717 1.00 96.62 86 GLU A N 1
ATOM 652 C CA . GLU A 1 86 ? -18.633 -4.924 6.048 1.00 96.62 86 GLU A CA 1
ATOM 653 C C . GLU A 1 86 ? -18.097 -4.683 4.638 1.00 96.62 86 GLU A C 1
ATOM 655 O O . GLU A 1 86 ? -17.049 -5.220 4.272 1.00 96.62 86 GLU A O 1
ATOM 660 N N . ARG A 1 87 ? -18.761 -3.822 3.858 1.00 97.31 87 ARG A N 1
ATOM 661 C CA . ARG A 1 87 ? -18.326 -3.476 2.500 1.00 97.31 87 ARG A CA 1
ATOM 662 C C . ARG A 1 87 ? -16.917 -2.885 2.483 1.00 97.31 87 ARG A C 1
ATOM 664 O O . ARG A 1 87 ? -16.083 -3.320 1.689 1.00 97.31 87 ARG A O 1
ATOM 671 N N . HIS A 1 88 ? -16.665 -1.881 3.317 1.00 97.62 88 HIS A N 1
ATOM 672 C CA . HIS A 1 88 ? -15.372 -1.199 3.351 1.00 97.62 88 HIS A CA 1
ATOM 673 C C . HIS A 1 88 ? -14.278 -2.085 3.958 1.00 97.62 88 HIS A C 1
ATOM 675 O O . HIS A 1 88 ? -13.142 -2.052 3.490 1.00 97.62 88 HIS A O 1
ATOM 681 N N . LEU A 1 89 ? -14.614 -2.948 4.923 1.00 97.56 89 LEU A N 1
ATOM 682 C CA . LEU A 1 89 ? -13.669 -3.918 5.474 1.00 97.56 89 LEU A CA 1
ATOM 683 C C . LEU A 1 89 ? -13.278 -4.982 4.438 1.00 97.56 89 LEU A C 1
ATOM 685 O O . LEU A 1 89 ? -12.101 -5.299 4.290 1.00 97.56 89 LEU A O 1
ATOM 689 N N . ALA A 1 90 ? -14.237 -5.483 3.658 1.00 97.62 90 ALA A N 1
ATOM 690 C CA . ALA A 1 90 ? -13.955 -6.415 2.570 1.00 97.62 90 ALA A CA 1
ATOM 691 C C . ALA A 1 90 ? -13.075 -5.781 1.478 1.00 97.62 90 ALA A C 1
ATOM 693 O O . ALA A 1 90 ? -12.180 -6.442 0.944 1.00 97.62 90 ALA A O 1
ATOM 694 N N . ALA A 1 91 ? -13.309 -4.504 1.156 1.00 96.31 91 ALA A N 1
ATOM 695 C CA . ALA A 1 91 ? -12.478 -3.753 0.219 1.00 96.31 91 ALA A CA 1
ATOM 696 C C . ALA A 1 91 ? -11.054 -3.550 0.764 1.00 96.31 91 ALA A C 1
ATOM 698 O O . ALA A 1 91 ? -10.093 -3.852 0.058 1.00 96.31 91 ALA A O 1
ATOM 699 N N . PHE A 1 92 ? -10.913 -3.145 2.031 1.00 98.19 92 PHE A N 1
ATOM 700 C CA . PHE A 1 92 ? -9.628 -3.046 2.731 1.00 98.19 92 PHE A CA 1
ATOM 701 C C . PHE A 1 92 ? -8.831 -4.361 2.655 1.00 98.19 92 PHE A C 1
ATOM 703 O O . PHE A 1 92 ? -7.663 -4.359 2.260 1.00 98.19 92 PHE A O 1
ATOM 710 N N . ASP A 1 93 ? -9.480 -5.493 2.930 1.00 97.44 93 ASP A N 1
ATOM 711 C CA . ASP A 1 93 ? -8.859 -6.821 2.877 1.00 97.44 93 ASP A CA 1
ATOM 712 C C . ASP A 1 93 ? -8.455 -7.220 1.453 1.00 97.44 93 ASP A C 1
ATOM 714 O O . ASP A 1 93 ? -7.432 -7.874 1.233 1.00 97.44 93 ASP A O 1
ATOM 718 N N . ALA A 1 94 ? -9.271 -6.851 0.464 1.00 97.56 94 ALA A N 1
ATOM 719 C CA . ALA A 1 94 ? -8.968 -7.098 -0.938 1.00 97.56 94 ALA A CA 1
ATOM 720 C C . ALA A 1 94 ? -7.761 -6.282 -1.413 1.00 97.56 94 ALA A C 1
ATOM 722 O O . ALA A 1 94 ? -6.924 -6.826 -2.138 1.00 97.56 94 ALA A O 1
ATOM 723 N N . GLU A 1 95 ? -7.647 -5.017 -0.999 1.00 97.12 95 GLU A N 1
ATOM 724 C CA . GLU A 1 95 ? -6.459 -4.209 -1.282 1.00 97.12 95 GLU A CA 1
ATOM 725 C C . GLU A 1 95 ? -5.208 -4.756 -0.596 1.00 97.12 95 GLU A C 1
ATOM 727 O O . GLU A 1 95 ? -4.188 -4.908 -1.265 1.00 97.12 95 GLU A O 1
ATOM 732 N N . GLY A 1 96 ? -5.290 -5.172 0.672 1.00 97.38 96 GLY A N 1
ATOM 733 C CA . GLY A 1 96 ? -4.157 -5.796 1.372 1.00 97.38 96 GLY A CA 1
ATOM 734 C C . GLY A 1 96 ? -3.594 -7.012 0.628 1.00 97.38 96 GLY A C 1
ATOM 735 O O . GLY A 1 96 ? -2.386 -7.118 0.411 1.00 97.38 96 GLY A O 1
ATOM 736 N N . ARG A 1 97 ? -4.468 -7.891 0.116 1.00 97.94 97 ARG A N 1
ATOM 737 C CA . ARG A 1 97 ? -4.043 -9.040 -0.708 1.00 97.94 97 ARG A CA 1
ATOM 738 C C . ARG A 1 97 ? -3.390 -8.625 -2.029 1.00 97.94 97 ARG A C 1
ATOM 740 O O . ARG A 1 97 ? -2.417 -9.254 -2.444 1.00 97.94 97 ARG A O 1
ATOM 747 N N . ARG A 1 98 ? -3.915 -7.594 -2.703 1.00 96.75 98 ARG A N 1
ATOM 748 C CA . ARG A 1 98 ? -3.318 -7.064 -3.943 1.00 96.75 98 ARG A CA 1
ATOM 749 C C . ARG A 1 98 ? -1.930 -6.485 -3.685 1.00 96.75 98 ARG A C 1
ATOM 751 O O . ARG A 1 98 ? -1.002 -6.786 -4.433 1.00 96.75 98 ARG A O 1
ATOM 758 N N . ILE A 1 99 ? -1.787 -5.713 -2.613 1.00 97.75 99 ILE A N 1
ATOM 759 C CA . ILE A 1 99 ? -0.526 -5.108 -2.176 1.00 97.75 99 ILE A CA 1
ATOM 760 C C . ILE A 1 99 ? 0.526 -6.187 -1.900 1.00 97.75 99 ILE A C 1
ATOM 762 O O . ILE A 1 99 ? 1.623 -6.116 -2.454 1.00 97.75 99 ILE A O 1
ATOM 766 N N . GLU A 1 100 ? 0.188 -7.223 -1.125 1.00 96.94 100 GLU A N 1
ATOM 767 C CA . GLU A 1 100 ? 1.096 -8.345 -0.833 1.00 96.94 100 GLU A CA 1
ATOM 768 C C . GLU A 1 100 ? 1.553 -9.072 -2.109 1.00 96.94 100 GLU A C 1
ATOM 770 O O . GLU A 1 100 ? 2.737 -9.373 -2.258 1.00 96.94 100 GLU A O 1
ATOM 775 N N . ALA A 1 101 ? 0.650 -9.317 -3.064 1.00 96.25 101 ALA A N 1
ATOM 776 C CA . ALA A 1 101 ? 0.990 -9.985 -4.322 1.00 96.25 101 ALA A CA 1
ATOM 777 C C . ALA A 1 101 ? 1.923 -9.138 -5.212 1.00 96.25 101 ALA A C 1
ATOM 779 O O . ALA A 1 101 ? 2.912 -9.643 -5.759 1.00 96.25 101 ALA A O 1
ATOM 780 N N . LEU A 1 102 ? 1.632 -7.841 -5.341 1.00 94.88 102 LEU A N 1
ATOM 781 C CA . LEU A 1 102 ? 2.442 -6.901 -6.120 1.00 94.88 102 LEU A CA 1
ATOM 782 C C . LEU A 1 102 ? 3.836 -6.729 -5.508 1.00 94.88 102 LEU A C 1
ATOM 784 O O . LEU A 1 102 ? 4.846 -6.884 -6.201 1.00 94.88 102 LEU A O 1
ATOM 788 N N . ALA A 1 103 ? 3.907 -6.477 -4.201 1.00 95.94 103 ALA A N 1
ATOM 789 C CA . ALA A 1 103 ? 5.174 -6.336 -3.497 1.00 95.94 103 ALA A CA 1
ATOM 790 C C . ALA A 1 103 ? 5.964 -7.654 -3.457 1.00 95.94 103 ALA A C 1
ATOM 792 O O . ALA A 1 103 ? 7.185 -7.634 -3.610 1.00 95.94 103 ALA A O 1
ATOM 793 N N . GLY A 1 104 ? 5.289 -8.802 -3.348 1.00 96.12 104 GLY A N 1
ATOM 794 C CA . GLY A 1 104 ? 5.907 -10.124 -3.463 1.00 96.12 104 GLY A CA 1
ATOM 795 C C . GLY A 1 104 ? 6.564 -10.347 -4.826 1.00 96.12 104 GLY A C 1
ATOM 796 O O . GLY A 1 104 ? 7.670 -10.877 -4.895 1.00 96.12 104 GLY A O 1
ATOM 797 N N . THR A 1 105 ? 5.951 -9.856 -5.906 1.00 93.12 105 THR A N 1
ATOM 798 C CA . THR A 1 105 ? 6.570 -9.884 -7.241 1.00 93.12 105 THR A CA 1
ATOM 799 C C . THR A 1 105 ? 7.837 -9.026 -7.278 1.00 93.12 105 THR A C 1
ATOM 801 O O . THR A 1 105 ? 8.895 -9.508 -7.689 1.00 93.12 105 THR A O 1
ATOM 804 N N . LEU A 1 106 ? 7.782 -7.787 -6.777 1.00 92.19 106 LEU A N 1
ATOM 805 C CA . LEU A 1 106 ? 8.948 -6.892 -6.709 1.00 92.19 106 LEU A CA 1
ATOM 806 C C . LEU A 1 106 ? 10.072 -7.437 -5.807 1.00 92.19 106 LEU A C 1
ATOM 808 O O . LEU A 1 106 ? 11.252 -7.238 -6.101 1.00 92.19 106 LEU A O 1
ATOM 812 N N . ALA A 1 107 ? 9.733 -8.201 -4.767 1.00 95.44 107 ALA A N 1
ATOM 813 C CA . ALA A 1 107 ? 10.687 -8.884 -3.893 1.00 95.44 107 ALA A CA 1
ATOM 814 C C . ALA A 1 107 ? 11.442 -10.042 -4.579 1.00 95.44 107 ALA A C 1
ATOM 816 O O . ALA A 1 107 ? 12.419 -10.544 -4.024 1.00 95.44 107 ALA A O 1
ATOM 817 N N . THR A 1 108 ? 11.052 -10.443 -5.793 1.00 93.81 108 THR A N 1
ATOM 818 C CA . THR A 1 108 ? 11.804 -11.408 -6.622 1.00 93.81 108 THR A CA 1
ATOM 819 C C . THR A 1 108 ? 12.690 -10.729 -7.674 1.00 93.81 108 THR A C 1
ATOM 821 O O . THR A 1 108 ? 13.327 -11.402 -8.486 1.00 93.81 108 THR A O 1
ATOM 824 N N . SER A 1 109 ? 12.754 -9.391 -7.672 1.00 90.06 109 SER A N 1
ATOM 825 C CA . SER A 1 109 ? 13.562 -8.622 -8.620 1.00 90.06 109 SER A CA 1
ATOM 826 C C . SER A 1 109 ? 15.046 -9.002 -8.564 1.00 90.06 109 SER A C 1
ATOM 828 O O . SER A 1 109 ? 15.619 -9.207 -7.495 1.00 90.06 109 SER A O 1
ATOM 830 N N . ARG A 1 110 ? 15.690 -9.019 -9.739 1.00 89.94 110 ARG A N 1
ATOM 831 C CA . ARG A 1 110 ? 17.151 -9.163 -9.869 1.00 89.94 110 ARG A CA 1
ATOM 832 C C . ARG A 1 110 ? 17.909 -7.921 -9.393 1.00 89.94 110 ARG A C 1
ATOM 834 O O . ARG A 1 110 ? 19.109 -8.001 -9.155 1.00 89.94 110 ARG A O 1
ATOM 841 N N . ASP A 1 111 ? 17.233 -6.776 -9.288 1.00 89.75 111 ASP A N 1
ATOM 842 C CA . ASP A 1 111 ? 17.815 -5.576 -8.691 1.00 89.75 111 ASP A CA 1
ATOM 843 C C . ASP A 1 111 ? 17.782 -5.683 -7.163 1.00 89.75 111 ASP A C 1
ATOM 845 O O . ASP A 1 111 ? 16.715 -5.645 -6.549 1.00 89.75 111 ASP A O 1
ATOM 849 N N . GLU A 1 112 ? 18.966 -5.779 -6.561 1.00 93.69 112 GLU A N 1
ATOM 850 C CA . GLU A 1 112 ? 19.155 -5.967 -5.119 1.00 93.69 112 GLU A CA 1
ATOM 851 C C . GLU A 1 112 ? 18.436 -4.909 -4.275 1.00 93.69 112 GLU A C 1
ATOM 853 O O . GLU A 1 112 ? 17.807 -5.216 -3.260 1.00 93.69 112 GLU A O 1
ATOM 858 N N . GLN A 1 113 ? 18.494 -3.652 -4.716 1.00 94.19 113 GLN A N 1
ATOM 859 C CA . GLN A 1 113 ? 17.885 -2.537 -4.003 1.00 94.19 113 GLN A CA 1
ATOM 860 C C . GLN A 1 113 ? 16.355 -2.589 -4.080 1.00 94.19 113 GLN A C 1
ATOM 862 O O . GLN A 1 113 ? 15.697 -2.450 -3.051 1.00 94.19 113 GLN A O 1
ATOM 867 N N . THR A 1 114 ? 15.788 -2.867 -5.259 1.00 93.75 114 THR A N 1
ATOM 868 C CA . THR A 1 114 ? 14.345 -3.112 -5.438 1.00 93.75 114 THR A CA 1
ATOM 869 C C . THR A 1 114 ? 13.882 -4.247 -4.534 1.00 93.75 114 THR A C 1
ATOM 871 O O . THR A 1 114 ? 12.910 -4.093 -3.797 1.00 93.75 114 THR A O 1
ATOM 874 N N . ARG A 1 115 ? 14.609 -5.370 -4.533 1.00 95.31 115 ARG A N 1
ATOM 875 C CA . ARG A 1 115 ? 14.297 -6.522 -3.686 1.00 95.31 115 ARG A CA 1
ATOM 876 C C . ARG A 1 115 ? 14.335 -6.165 -2.200 1.00 95.31 115 ARG A C 1
ATOM 878 O O . ARG A 1 115 ? 13.451 -6.576 -1.450 1.00 95.31 115 ARG A O 1
ATOM 885 N N . THR A 1 116 ? 15.339 -5.411 -1.766 1.00 97.44 116 THR A N 1
ATOM 886 C CA . 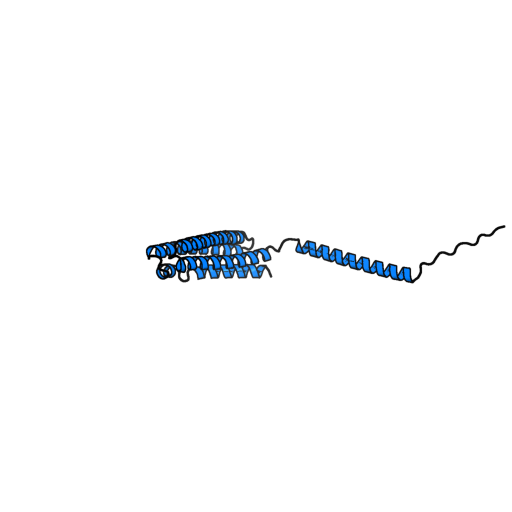THR A 1 116 ? 15.482 -4.977 -0.369 1.00 97.44 116 THR A CA 1
ATOM 887 C C . THR A 1 116 ? 14.332 -4.062 0.052 1.00 97.44 116 THR A C 1
ATOM 889 O O . THR A 1 116 ? 13.705 -4.299 1.084 1.00 97.44 116 THR A O 1
ATOM 892 N N . LEU A 1 117 ? 14.006 -3.057 -0.767 1.00 97.12 117 LEU A N 1
ATOM 893 C CA . LEU A 1 117 ? 12.907 -2.123 -0.512 1.00 97.12 117 LEU A CA 1
ATOM 894 C C . LEU A 1 117 ? 11.545 -2.829 -0.501 1.00 97.12 117 LEU A C 1
ATOM 896 O O . LEU A 1 117 ? 10.748 -2.578 0.397 1.00 97.12 117 LEU A O 1
ATOM 900 N N . ALA A 1 118 ? 11.300 -3.756 -1.429 1.00 96.94 118 ALA A N 1
ATOM 901 C CA . ALA A 1 118 ? 10.059 -4.528 -1.480 1.00 96.94 118 ALA A CA 1
ATOM 902 C C . ALA A 1 118 ? 9.877 -5.432 -0.247 1.00 96.94 118 ALA A C 1
ATOM 904 O O . ALA A 1 118 ? 8.797 -5.466 0.338 1.00 96.94 118 ALA A O 1
ATOM 905 N N . ASN A 1 119 ? 10.935 -6.119 0.203 1.00 98.00 119 ASN A N 1
ATOM 906 C CA . ASN A 1 119 ? 10.874 -6.935 1.423 1.00 98.00 119 ASN A CA 1
ATOM 907 C C . ASN A 1 119 ? 10.663 -6.086 2.681 1.00 98.00 119 ASN A C 1
ATOM 909 O O . ASN A 1 119 ? 9.897 -6.471 3.566 1.00 98.00 119 ASN A O 1
ATOM 913 N N . ARG A 1 120 ? 11.307 -4.915 2.754 1.00 98.06 120 ARG A N 1
ATOM 914 C CA . ARG A 1 120 ? 11.073 -3.953 3.833 1.00 98.06 120 ARG A CA 1
ATOM 915 C C . ARG A 1 120 ? 9.622 -3.471 3.834 1.00 98.06 120 ARG A C 1
ATOM 917 O O . ARG A 1 120 ? 8.980 -3.515 4.878 1.00 98.06 120 ARG A O 1
ATOM 924 N N . PHE A 1 121 ? 9.106 -3.074 2.673 1.00 98.00 121 PHE A N 1
ATOM 925 C CA . PHE A 1 121 ? 7.718 -2.652 2.512 1.00 98.00 121 PHE A CA 1
ATOM 926 C C . PHE A 1 121 ? 6.742 -3.744 2.966 1.00 98.00 121 PHE A C 1
ATOM 928 O O . PHE A 1 121 ? 5.843 -3.448 3.740 1.00 98.00 121 PHE A O 1
ATOM 935 N N . LEU A 1 122 ? 6.944 -5.004 2.563 1.00 98.19 122 LEU A N 1
ATOM 936 C CA . LEU A 1 122 ? 6.108 -6.133 2.998 1.00 98.19 122 LEU A CA 1
ATOM 937 C C . LEU A 1 122 ? 6.076 -6.273 4.527 1.00 98.19 122 LEU A C 1
ATOM 939 O O . LEU A 1 122 ? 5.015 -6.465 5.115 1.00 98.19 122 LEU A O 1
ATOM 943 N N . ALA A 1 123 ? 7.229 -6.161 5.188 1.00 98.25 123 ALA A N 1
ATOM 944 C CA . ALA A 1 123 ? 7.299 -6.244 6.644 1.00 98.25 123 ALA A CA 1
ATOM 945 C C . ALA A 1 123 ? 6.563 -5.076 7.325 1.0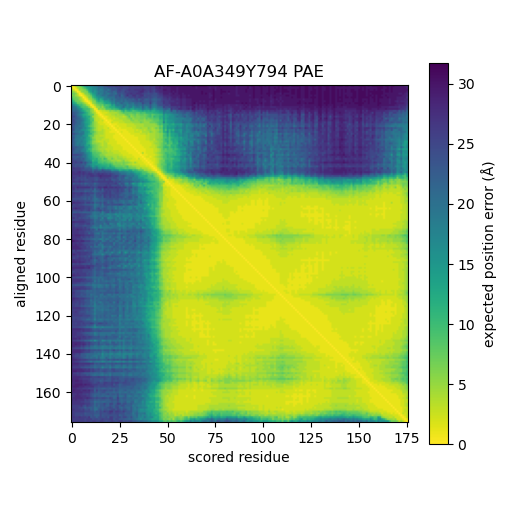0 98.25 123 ALA A C 1
ATOM 947 O O . ALA A 1 123 ? 5.786 -5.289 8.258 1.00 98.25 123 ALA A O 1
ATOM 948 N N . GLU A 1 124 ? 6.775 -3.850 6.842 1.00 97.81 124 GLU A N 1
ATOM 949 C CA . GLU A 1 124 ? 6.123 -2.649 7.371 1.00 97.81 124 GLU A CA 1
ATOM 950 C C . GLU A 1 124 ? 4.604 -2.652 7.098 1.00 97.81 124 GLU A C 1
ATOM 952 O O . GLU A 1 124 ? 3.825 -2.307 7.987 1.00 97.81 124 GLU A O 1
ATOM 957 N N . HIS A 1 125 ? 4.169 -3.108 5.919 1.00 98.12 125 HIS A N 1
ATOM 958 C CA . HIS A 1 125 ? 2.762 -3.252 5.535 1.00 98.12 125 HIS A CA 1
ATOM 959 C C . HIS A 1 125 ? 2.027 -4.244 6.444 1.00 98.12 125 HIS A C 1
ATOM 961 O O . HIS A 1 125 ? 0.983 -3.901 6.993 1.00 98.12 125 HIS A O 1
ATOM 967 N N . ARG A 1 126 ? 2.592 -5.431 6.700 1.00 97.94 126 ARG A N 1
ATOM 968 C CA . ARG A 1 126 ? 1.983 -6.424 7.610 1.00 97.94 126 ARG A CA 1
ATOM 969 C C . ARG A 1 126 ? 1.854 -5.903 9.036 1.00 97.94 126 ARG A C 1
ATOM 971 O O . ARG A 1 126 ? 0.843 -6.136 9.696 1.00 97.94 126 ARG A O 1
ATOM 978 N N . ALA A 1 127 ? 2.867 -5.178 9.513 1.00 97.19 127 ALA A N 1
ATOM 979 C CA . ALA A 1 127 ? 2.812 -4.539 10.822 1.00 97.19 127 ALA A CA 1
ATOM 980 C C . ALA A 1 127 ? 1.718 -3.459 10.874 1.00 97.19 127 ALA A C 1
ATOM 982 O O . ALA A 1 127 ? 1.000 -3.356 11.870 1.00 97.19 127 ALA A O 1
ATOM 983 N N . LEU A 1 128 ? 1.559 -2.673 9.805 1.00 97.31 128 LEU A N 1
ATOM 984 C CA . LEU A 1 128 ? 0.483 -1.693 9.688 1.00 97.31 128 LEU A CA 1
ATOM 985 C C . LEU A 1 128 ? -0.897 -2.362 9.639 1.00 97.31 128 LEU A C 1
ATOM 987 O O . LEU A 1 128 ? -1.797 -1.920 10.349 1.00 97.31 128 LEU A O 1
ATOM 991 N N . GLU A 1 129 ? -1.061 -3.441 8.874 1.00 96.81 129 GLU A N 1
ATOM 992 C CA . GLU A 1 129 ? -2.321 -4.186 8.779 1.00 96.81 129 GLU A CA 1
ATOM 993 C C . GLU A 1 129 ? -2.751 -4.723 10.152 1.00 96.81 129 GLU A C 1
ATOM 995 O O . GLU A 1 129 ? -3.895 -4.527 10.565 1.00 96.81 129 GLU A O 1
ATOM 1000 N N . ALA A 1 130 ? -1.819 -5.297 10.919 1.00 96.44 130 ALA A N 1
ATOM 1001 C CA . ALA A 1 130 ? -2.086 -5.740 12.287 1.00 96.44 130 ALA A CA 1
ATOM 1002 C C . ALA A 1 130 ? -2.529 -4.582 13.202 1.00 96.44 130 ALA A C 1
ATOM 1004 O O . ALA A 1 130 ? -3.478 -4.724 13.976 1.00 96.44 130 ALA A O 1
ATOM 1005 N N . ARG A 1 131 ? -1.892 -3.408 13.085 1.00 96.31 131 ARG A N 1
ATOM 1006 C CA . ARG A 1 131 ? -2.290 -2.205 13.837 1.00 96.31 131 ARG A CA 1
ATOM 1007 C C . ARG A 1 131 ? -3.677 -1.712 13.432 1.00 96.31 131 ARG A C 1
ATOM 1009 O O . ARG A 1 131 ? -4.459 -1.345 14.305 1.00 96.31 131 ARG A O 1
ATOM 1016 N N . TYR A 1 132 ? -4.000 -1.736 12.141 1.00 97.12 132 TYR A N 1
ATOM 1017 C CA . TYR A 1 132 ? -5.332 -1.396 11.650 1.00 97.12 132 TYR A CA 1
ATOM 1018 C C . TYR A 1 132 ? -6.404 -2.330 12.202 1.00 97.12 132 TYR A C 1
ATOM 1020 O O . TYR A 1 132 ? -7.442 -1.840 12.642 1.00 97.12 132 TYR A O 1
ATOM 1028 N N . ARG A 1 133 ? -6.154 -3.643 12.253 1.00 95.00 133 ARG A N 1
ATOM 1029 C CA . ARG A 1 133 ? -7.085 -4.611 12.855 1.00 95.00 133 ARG A CA 1
ATOM 1030 C C . ARG A 1 133 ? -7.308 -4.344 14.342 1.00 95.00 133 ARG A C 1
ATOM 1032 O O . ARG A 1 133 ? -8.456 -4.220 14.753 1.00 95.00 133 ARG A O 1
ATOM 1039 N N . GLY A 1 134 ? -6.239 -4.152 15.117 1.00 95.56 134 GLY A N 1
ATOM 1040 C CA . GLY A 1 134 ? -6.363 -3.819 16.542 1.00 95.56 134 GLY A CA 1
ATOM 1041 C C . GLY A 1 134 ? -7.111 -2.502 16.787 1.00 95.56 134 GLY A C 1
ATOM 1042 O O . GLY A 1 134 ? -7.907 -2.390 17.716 1.00 95.56 134 GLY A O 1
ATOM 1043 N N . ALA A 1 135 ? -6.932 -1.506 15.916 1.00 96.25 135 ALA A N 1
ATOM 1044 C CA . ALA A 1 135 ? -7.693 -0.261 15.994 1.00 96.25 135 ALA A CA 1
ATOM 1045 C C . ALA A 1 135 ? -9.186 -0.446 15.684 1.00 96.25 135 ALA A C 1
ATOM 1047 O O . ALA A 1 135 ? -10.021 0.235 16.280 1.00 96.25 135 ALA A O 1
ATOM 1048 N N . LEU A 1 136 ? -9.537 -1.378 14.792 1.00 95.75 136 LEU A N 1
ATOM 1049 C CA . LEU A 1 136 ? -10.931 -1.723 14.510 1.00 95.75 136 LEU A CA 1
ATOM 1050 C C . LEU A 1 136 ? -11.607 -2.451 15.682 1.00 95.75 136 LEU A C 1
ATOM 1052 O O . LEU A 1 136 ? -12.808 -2.275 15.886 1.00 95.75 136 LEU A O 1
ATOM 1056 N N . GLU A 1 137 ? -10.857 -3.204 16.489 1.00 95.00 137 GLU A N 1
ATOM 1057 C CA . GLU A 1 137 ? -11.372 -3.787 17.736 1.00 95.00 137 GLU A CA 1
ATOM 1058 C C . GLU A 1 137 ? -11.726 -2.695 18.757 1.00 95.00 137 GLU A C 1
ATOM 1060 O O . GLU A 1 137 ? -12.825 -2.700 19.311 1.00 95.00 137 GLU A O 1
ATOM 1065 N N . ALA A 1 138 ? -10.846 -1.706 18.955 1.00 94.31 138 ALA A N 1
ATOM 1066 C CA . ALA A 1 138 ? -11.115 -0.560 19.832 1.00 94.31 138 ALA A CA 1
ATOM 1067 C C . ALA A 1 138 ? -12.268 0.322 19.318 1.00 94.31 138 ALA A C 1
ATOM 1069 O O . ALA A 1 138 ? -13.101 0.796 20.095 1.00 94.31 138 ALA A O 1
ATOM 1070 N N . PHE A 1 139 ? -12.354 0.507 18.000 1.00 96.50 139 PHE A N 1
ATOM 1071 C CA . PHE A 1 139 ? -13.484 1.159 17.342 1.00 96.50 139 PHE A CA 1
ATOM 1072 C C . PHE A 1 139 ? -14.802 0.437 17.654 1.00 96.50 139 PHE A C 1
ATOM 1074 O O . PHE A 1 139 ? -15.754 1.076 18.088 1.00 96.50 139 PHE A O 1
ATOM 1081 N N . ALA A 1 140 ? -14.859 -0.891 17.533 1.00 95.12 140 ALA A N 1
ATOM 1082 C CA . ALA A 1 140 ? -16.064 -1.649 17.876 1.00 95.12 140 ALA A CA 1
ATOM 1083 C C . ALA A 1 140 ? -16.388 -1.585 19.381 1.00 95.12 140 ALA A C 1
ATOM 1085 O O . ALA A 1 140 ? -17.533 -1.338 19.757 1.00 95.12 140 ALA A O 1
ATOM 1086 N N . ALA A 1 141 ? -15.382 -1.741 20.249 1.00 96.19 141 ALA A N 1
ATOM 1087 C CA . ALA A 1 141 ? -15.553 -1.721 21.704 1.00 96.19 141 ALA A CA 1
ATOM 1088 C C . ALA A 1 141 ? -16.022 -0.360 22.253 1.00 96.19 141 ALA A C 1
ATOM 1090 O O . ALA A 1 141 ? -16.649 -0.306 23.308 1.00 96.19 141 ALA A O 1
ATOM 1091 N N . SER A 1 142 ? -15.744 0.732 21.537 1.00 95.81 142 SER A N 1
ATOM 1092 C CA . SER A 1 142 ? -16.203 2.084 21.886 1.00 95.81 142 SER A CA 1
ATOM 1093 C C . SER A 1 142 ? -17.615 2.415 21.386 1.00 95.81 142 SER A C 1
ATOM 1095 O O . SER A 1 142 ? -18.078 3.536 21.579 1.00 95.81 142 SER A O 1
ATOM 1097 N N . GLY A 1 143 ? -18.316 1.466 20.754 1.00 95.81 143 GLY A N 1
ATOM 1098 C CA . GLY A 1 143 ? -19.610 1.731 20.121 1.00 95.81 143 GLY A CA 1
ATOM 1099 C C . GLY A 1 143 ? -19.476 2.478 18.793 1.00 95.81 143 GLY A C 1
ATOM 1100 O O . GLY A 1 143 ? -20.327 3.300 18.465 1.00 95.81 143 GLY A O 1
ATOM 1101 N N . TYR A 1 144 ? -18.413 2.183 18.038 1.00 95.94 144 TYR A N 1
ATOM 1102 C CA . TYR A 1 144 ? -18.094 2.781 16.740 1.00 95.94 144 TYR A CA 1
ATOM 1103 C C . TYR A 1 144 ? -17.726 4.273 16.810 1.00 95.94 144 TYR A C 1
ATOM 1105 O O . TYR A 1 144 ? -18.050 5.045 15.906 1.00 95.94 144 TYR A O 1
ATOM 1113 N N . ASP A 1 145 ? -16.995 4.683 17.853 1.00 95.38 145 ASP A N 1
ATOM 1114 C CA . ASP A 1 145 ? -16.390 6.017 17.915 1.00 95.38 145 ASP A CA 1
ATOM 1115 C C . ASP A 1 145 ? -15.148 6.092 17.012 1.00 95.38 145 ASP A C 1
ATOM 1117 O O . ASP A 1 145 ? -14.095 5.502 17.283 1.00 95.38 145 ASP A O 1
ATOM 1121 N N . THR A 1 146 ? -15.255 6.876 15.939 1.00 94.12 146 THR A N 1
ATOM 1122 C CA . THR A 1 146 ? -14.173 7.147 14.986 1.00 94.12 146 THR A CA 1
ATOM 1123 C C . THR A 1 146 ? -12.877 7.601 15.672 1.00 94.12 146 THR A C 1
ATOM 1125 O O . THR A 1 146 ? -11.794 7.201 15.240 1.00 94.12 146 THR A O 1
ATOM 1128 N N . GLN A 1 147 ? -12.949 8.418 16.731 1.00 93.56 147 GLN A N 1
ATOM 1129 C CA . GLN A 1 147 ? -11.756 8.952 17.403 1.00 93.56 147 GLN A CA 1
ATOM 1130 C C . GLN A 1 147 ? -11.009 7.883 18.200 1.00 93.56 147 GLN A C 1
ATOM 1132 O O . GLN A 1 147 ? -9.774 7.883 18.208 1.00 93.56 147 GLN A O 1
ATOM 1137 N N . ALA A 1 148 ? -11.738 6.954 18.823 1.00 92.56 148 ALA A N 1
ATOM 1138 C CA . ALA A 1 148 ? -11.151 5.833 19.550 1.00 92.56 148 ALA A CA 1
ATOM 1139 C C . ALA A 1 148 ? -10.328 4.926 18.617 1.00 92.56 148 ALA A C 1
ATOM 1141 O O . ALA A 1 148 ? -9.229 4.505 18.979 1.00 92.56 148 ALA A O 1
ATOM 1142 N N . GLY A 1 149 ? -10.820 4.688 17.395 1.00 91.31 149 GLY A N 1
ATOM 1143 C CA . GLY A 1 149 ? -10.087 3.951 16.363 1.00 91.31 149 GLY A CA 1
ATOM 1144 C C . GLY A 1 149 ? -8.893 4.728 15.789 1.00 91.31 149 GLY A C 1
ATOM 1145 O O . GLY A 1 149 ? -7.781 4.200 15.727 1.00 91.31 149 GLY A O 1
ATOM 1146 N N . ASP A 1 150 ? -9.086 5.992 15.391 1.00 93.12 150 ASP A N 1
ATOM 1147 C CA . ASP A 1 150 ? -8.038 6.802 14.739 1.00 93.12 150 ASP A CA 1
ATOM 1148 C C . ASP A 1 150 ? -6.820 7.048 15.641 1.00 93.12 150 ASP A C 1
ATOM 1150 O O . ASP A 1 150 ? -5.673 7.001 15.183 1.00 93.12 150 ASP A O 1
ATOM 1154 N N . ALA A 1 151 ? -7.043 7.260 16.942 1.00 92.25 151 ALA A N 1
ATOM 1155 C CA . ALA A 1 151 ? -5.981 7.581 17.892 1.00 92.25 151 ALA A CA 1
ATOM 1156 C C . ALA A 1 151 ? -4.863 6.522 17.951 1.00 92.25 151 ALA A C 1
ATOM 1158 O O . ALA A 1 151 ? -3.706 6.871 18.192 1.00 92.25 151 ALA A O 1
ATOM 1159 N N . LEU A 1 152 ? -5.179 5.250 17.689 1.00 90.19 152 LEU A N 1
ATOM 1160 C CA . LEU A 1 152 ? -4.236 4.130 17.791 1.00 90.19 152 LEU A CA 1
ATOM 1161 C C . LEU A 1 152 ? -3.291 4.003 16.585 1.00 90.19 152 LEU A C 1
ATOM 1163 O O . LEU A 1 152 ? -2.220 3.389 16.683 1.00 90.19 152 LEU A O 1
ATOM 1167 N N . VAL A 1 153 ? -3.658 4.587 15.443 1.00 92.38 153 VAL A N 1
ATOM 1168 C CA . VAL A 1 153 ? -2.916 4.429 14.178 1.00 92.38 153 VAL A CA 1
ATOM 1169 C C . VAL A 1 153 ? -2.555 5.748 13.511 1.00 92.38 153 VAL A C 1
ATOM 1171 O O . VAL A 1 153 ? -2.0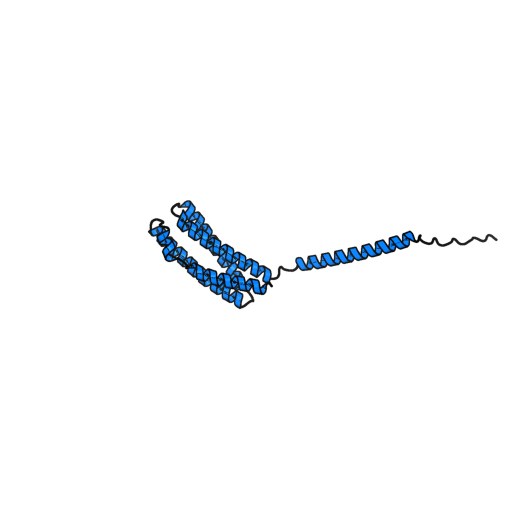76 5.759 12.377 1.00 92.38 153 VAL A O 1
ATOM 1174 N N . ARG A 1 154 ? -2.726 6.868 14.214 1.00 88.38 154 ARG A N 1
ATOM 1175 C CA . ARG A 1 154 ? -2.368 8.1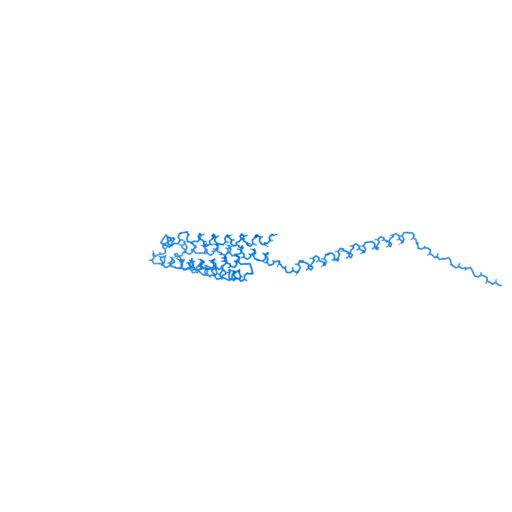92 13.712 1.00 88.38 154 ARG A CA 1
ATOM 1176 C C . ARG A 1 154 ? -0.913 8.230 13.236 1.00 88.38 154 ARG A C 1
ATOM 1178 O O . ARG A 1 154 ? 0.024 8.105 14.021 1.00 88.38 154 ARG A O 1
ATOM 1185 N N . GLY A 1 155 ? -0.735 8.413 11.929 1.00 88.50 155 GLY A N 1
ATOM 1186 C CA . GLY A 1 155 ? 0.575 8.467 11.277 1.00 88.50 155 GLY A CA 1
ATOM 1187 C C . GLY A 1 155 ? 1.308 7.125 11.171 1.00 88.50 155 GLY A C 1
ATOM 1188 O O . GLY A 1 155 ? 2.483 7.125 10.803 1.00 88.50 155 GLY A O 1
ATOM 1189 N N . ALA A 1 156 ? 0.656 5.998 11.475 1.00 91.00 156 ALA A N 1
ATOM 1190 C CA . ALA A 1 156 ? 1.251 4.665 11.366 1.00 91.00 156 ALA A CA 1
ATOM 1191 C C . ALA A 1 156 ? 1.621 4.297 9.917 1.00 91.00 156 ALA A C 1
ATOM 1193 O O . ALA A 1 156 ? 2.565 3.542 9.697 1.00 91.00 156 ALA A O 1
ATOM 1194 N N . ASP A 1 157 ? 0.920 4.870 8.940 1.00 93.38 157 ASP A N 1
ATOM 1195 C CA . ASP A 1 157 ? 1.107 4.672 7.503 1.00 93.38 157 ASP A CA 1
ATOM 1196 C C . ASP A 1 157 ? 2.299 5.440 6.913 1.00 93.38 157 ASP A C 1
ATOM 1198 O O . ASP A 1 157 ? 2.784 5.088 5.839 1.00 93.38 157 ASP A O 1
ATOM 1202 N N . ARG A 1 158 ? 2.827 6.455 7.614 1.00 92.62 158 ARG A N 1
ATOM 1203 C CA . ARG A 1 158 ? 3.888 7.332 7.078 1.00 92.62 158 ARG A CA 1
ATOM 1204 C C . ARG A 1 158 ? 5.178 6.588 6.743 1.00 92.62 158 ARG A C 1
ATOM 1206 O O . ARG A 1 158 ? 5.794 6.879 5.724 1.00 92.62 158 ARG A O 1
ATOM 1213 N N . ALA A 1 159 ? 5.589 5.650 7.597 1.00 91.56 159 ALA A N 1
ATOM 1214 C CA . ALA A 1 159 ? 6.803 4.866 7.370 1.00 91.56 159 ALA A CA 1
ATOM 1215 C C . ALA A 1 159 ? 6.654 3.955 6.141 1.00 91.56 159 ALA A C 1
ATOM 1217 O O . ALA A 1 159 ? 7.534 3.939 5.284 1.00 91.56 159 ALA A O 1
ATOM 1218 N N . VAL A 1 160 ? 5.497 3.291 6.021 1.00 95.75 160 VAL A N 1
ATOM 1219 C CA . VAL A 1 160 ? 5.158 2.439 4.873 1.00 95.75 160 VAL A CA 1
ATOM 1220 C C . VAL A 1 160 ? 5.155 3.258 3.581 1.00 95.75 160 VAL A C 1
ATOM 1222 O O . VAL A 1 160 ? 5.761 2.852 2.590 1.00 95.75 160 VAL A O 1
ATOM 1225 N N . GLY A 1 161 ? 4.535 4.444 3.610 1.00 94.88 161 GLY A N 1
ATOM 1226 C CA . GLY A 1 161 ? 4.519 5.378 2.485 1.00 94.88 161 GLY A CA 1
ATOM 1227 C C . GLY A 1 161 ? 5.923 5.805 2.054 1.00 94.88 161 GLY A C 1
ATOM 1228 O O . GLY A 1 161 ? 6.239 5.730 0.873 1.00 94.88 161 GLY A O 1
ATOM 1229 N N . ALA A 1 162 ? 6.802 6.150 2.999 1.00 95.88 162 ALA A N 1
ATOM 1230 C CA . ALA A 1 162 ? 8.177 6.542 2.686 1.00 95.88 162 ALA A CA 1
ATOM 1231 C C . ALA A 1 162 ? 8.987 5.411 2.022 1.00 95.88 162 ALA A C 1
ATOM 1233 O O . ALA A 1 162 ? 9.712 5.650 1.055 1.00 95.88 162 ALA A O 1
ATOM 1234 N N . THR A 1 163 ? 8.860 4.171 2.508 1.00 96.75 163 THR A N 1
ATOM 1235 C CA . THR A 1 163 ? 9.510 3.009 1.877 1.00 96.75 163 THR A CA 1
ATOM 1236 C C . THR A 1 163 ? 8.960 2.762 0.473 1.00 96.75 163 THR A C 1
ATOM 1238 O O . THR A 1 163 ? 9.716 2.440 -0.447 1.00 96.75 163 THR A O 1
ATOM 1241 N N . LEU A 1 164 ? 7.654 2.942 0.291 1.00 95.19 164 LEU A N 1
ATOM 1242 C CA . LEU A 1 164 ? 6.994 2.763 -0.993 1.00 95.19 164 LEU A CA 1
ATOM 1243 C C . LEU A 1 164 ? 7.387 3.845 -2.014 1.00 95.19 164 LEU A C 1
ATOM 1245 O O . LEU A 1 164 ? 7.617 3.529 -3.180 1.00 95.19 164 LEU A O 1
ATOM 1249 N N . ASP A 1 165 ? 7.545 5.092 -1.575 1.00 94.56 165 ASP A N 1
ATOM 1250 C CA . ASP A 1 165 ? 8.051 6.187 -2.406 1.00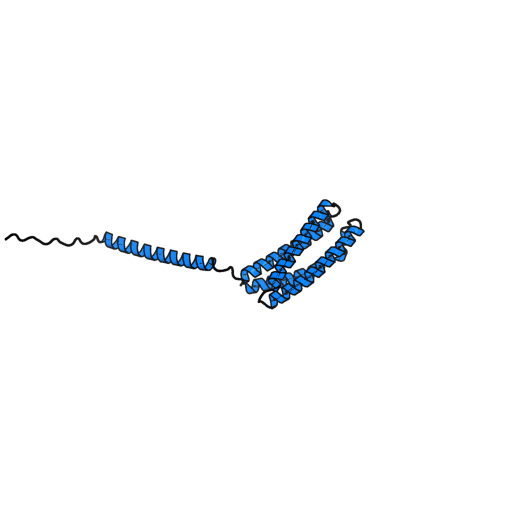 94.56 165 ASP A CA 1
ATOM 1251 C C . ASP A 1 165 ? 9.494 5.923 -2.855 1.00 94.56 165 ASP A C 1
ATOM 1253 O O . ASP A 1 165 ? 9.821 6.095 -4.031 1.00 94.56 165 ASP A O 1
ATOM 1257 N N . ALA A 1 166 ? 10.345 5.416 -1.957 1.00 95.44 166 ALA A N 1
ATOM 1258 C CA . ALA A 1 166 ? 11.704 5.005 -2.306 1.00 95.44 166 ALA A CA 1
ATOM 1259 C C . ALA A 1 166 ? 11.717 3.853 -3.330 1.00 95.44 166 ALA A C 1
ATOM 1261 O O . ALA A 1 166 ? 12.544 3.842 -4.244 1.00 95.44 166 ALA A O 1
ATOM 1262 N N . LEU A 1 167 ? 10.790 2.897 -3.210 1.00 94.00 167 LEU A N 1
ATOM 1263 C CA . LEU A 1 167 ? 10.634 1.801 -4.168 1.00 94.00 167 LEU A CA 1
ATOM 1264 C C . LEU A 1 167 ? 10.187 2.306 -5.550 1.00 94.00 167 LEU A C 1
ATOM 1266 O O . LEU A 1 167 ? 10.736 1.871 -6.562 1.00 94.00 167 LEU A O 1
ATOM 1270 N N . ALA A 1 168 ? 9.241 3.246 -5.603 1.00 91.62 168 ALA A N 1
ATOM 1271 C CA . ALA A 1 168 ? 8.771 3.847 -6.851 1.00 91.62 168 ALA A CA 1
ATOM 1272 C C . ALA A 1 168 ? 9.846 4.708 -7.538 1.00 91.62 168 ALA A C 1
ATOM 1274 O O . ALA A 1 168 ? 10.019 4.621 -8.759 1.00 91.62 168 ALA A O 1
ATOM 1275 N N . ALA A 1 169 ? 10.616 5.480 -6.763 1.00 92.25 169 ALA A N 1
ATOM 1276 C CA . ALA A 1 169 ? 11.764 6.230 -7.271 1.00 92.25 169 ALA A CA 1
ATOM 1277 C C . ALA A 1 169 ? 12.802 5.283 -7.888 1.00 92.25 169 ALA A C 1
ATOM 1279 O O . ALA A 1 169 ? 13.206 5.460 -9.037 1.00 92.25 169 ALA A O 1
ATOM 1280 N N . ARG A 1 170 ? 13.134 4.196 -7.178 1.00 91.75 170 ARG A N 1
ATOM 1281 C CA . ARG A 1 170 ? 14.066 3.178 -7.666 1.00 91.75 170 ARG A CA 1
ATOM 1282 C C . ARG A 1 170 ? 13.598 2.511 -8.963 1.00 91.75 170 ARG A C 1
ATOM 1284 O O . ARG A 1 170 ? 14.407 2.260 -9.856 1.00 91.75 170 ARG A O 1
ATOM 1291 N N . ALA A 1 171 ? 12.306 2.205 -9.063 1.00 86.19 171 ALA A N 1
ATOM 1292 C CA . ALA A 1 171 ? 11.731 1.618 -10.268 1.00 86.19 171 ALA A CA 1
ATOM 1293 C C . ALA A 1 171 ? 11.760 2.593 -11.459 1.00 86.19 171 ALA A C 1
ATOM 1295 O O . ALA A 1 171 ? 11.964 2.156 -12.589 1.00 86.19 171 ALA A O 1
ATOM 1296 N N . SER A 1 172 ? 11.613 3.898 -11.206 1.00 83.94 172 SER A N 1
ATOM 1297 C CA . SER A 1 172 ? 11.681 4.938 -12.240 1.00 83.94 172 SER A CA 1
ATOM 1298 C C . SER A 1 172 ? 13.100 5.150 -12.765 1.00 83.94 172 SER A C 1
ATOM 1300 O O . SER A 1 172 ? 13.288 5.116 -13.974 1.00 83.94 172 SER A O 1
ATOM 1302 N N . GLU A 1 173 ? 14.102 5.253 -11.886 1.00 84.81 173 GLU A N 1
ATOM 1303 C CA . GLU A 1 173 ? 15.522 5.399 -12.271 1.00 84.81 173 GLU A CA 1
ATOM 1304 C C . GLU A 1 173 ? 16.037 4.267 -13.168 1.00 84.81 173 GLU A C 1
ATOM 1306 O O . GLU A 1 173 ? 17.002 4.437 -13.901 1.00 84.81 173 GLU A O 1
ATOM 1311 N N . ARG A 1 174 ? 15.451 3.072 -13.053 1.00 78.50 174 ARG A N 1
ATOM 1312 C CA . ARG A 1 174 ? 15.837 1.907 -13.856 1.00 78.50 174 ARG A CA 1
ATOM 1313 C C . ARG A 1 174 ? 15.117 1.835 -15.199 1.00 78.50 174 ARG A C 1
ATOM 1315 O O . ARG A 1 174 ? 15.554 1.057 -16.037 1.00 78.50 174 ARG A O 1
ATOM 1322 N N . ALA A 1 175 ? 14.004 2.549 -15.355 1.00 70.19 175 ALA A N 1
ATOM 1323 C CA . ALA A 1 175 ? 13.195 2.562 -16.572 1.00 70.19 175 ALA A CA 1
ATOM 1324 C C . ALA A 1 175 ? 13.606 3.662 -17.562 1.00 70.19 175 ALA A C 1
ATOM 1326 O O . ALA A 1 175 ? 13.198 3.594 -18.721 1.00 70.19 175 ALA A O 1
ATOM 1327 N N . GLU A 1 176 ? 14.370 4.652 -17.095 1.00 58.94 176 GLU A N 1
ATOM 1328 C CA . GLU A 1 176 ? 15.048 5.678 -17.901 1.00 58.94 176 GLU A CA 1
ATOM 1329 C C . GLU A 1 176 ? 16.403 5.176 -18.419 1.00 58.94 176 GLU A C 1
ATOM 1331 O O . GLU A 1 176 ? 16.723 5.494 -19.588 1.00 58.94 176 GLU A O 1
#

Nearest PDB structures (foldseek):
  3rqe-assembly1_A  TM=4.964E-01  e=2.289E+00  Homo sapiens
  3ajm-assembly1_B  TM=3.399E-01  e=1.965E+00  Homo sapiens